Protein AF-A0A662JE73-F1 (afdb_monomer)

Mean predicted aligned error: 3.86 Å

pLDDT: mean 94.1, std 6.45, range [52.09, 98.75]

Foldseek 3Di:
DQAAEEEEQDDDPLNVLLVVLCVVVVHHYHYDNLVPDDDDQEQVLCVVGPQHYEYQYPDLVSSLVVLVRCVSNNHHYAVHNLLSVQQQFQVSLVVLCVVLVQFAFDKDKDQALVVLLVRDVVQDPQKWKDQRGDDQCPLIDTRRDSVVSSVSLVVLVVVPDSSSSITMMGHDFPFPQWKKKFWAAAQFRQFMWIQHDDPPDSDRGVSNVTATAGDDDDDPRRVSQSSSCVSSSHRTWIWIWGQGPVGIHTRGIGSNDDCPRRCVRPVGSVSNSNSVSSVVVSVD

Radius of gyration: 19.43 Å; Cα contacts (8 Å, |Δi|>4): 581; chains: 1; bounding box: 46×40×50 Å

Solvent-accessible surface area (backbone atoms only — not comparable to full-atom values): 15098 Å² total; per-residue (Å²): 133,71,49,36,24,38,36,26,71,60,88,50,70,60,58,52,42,35,51,51,30,18,61,78,68,72,44,52,65,48,76,44,58,57,84,78,62,86,84,70,92,44,67,66,51,31,74,76,52,40,61,32,32,39,55,49,33,77,49,63,68,62,40,32,53,52,30,46,53,39,45,77,30,69,20,46,44,42,42,32,35,68,20,34,54,31,36,50,22,54,58,56,36,49,52,55,36,52,77,68,73,42,55,47,69,60,69,47,78,22,73,44,58,71,53,33,51,55,44,46,66,72,66,34,76,47,26,29,42,36,50,33,63,72,65,79,69,57,76,54,41,81,30,76,48,71,67,61,43,49,55,50,39,55,50,36,57,67,67,73,48,77,64,44,42,41,42,36,35,30,46,59,69,84,37,90,56,38,34,35,43,36,36,35,46,64,93,40,76,74,41,33,21,31,21,30,28,37,93,98,47,87,62,29,45,58,82,76,61,19,49,61,38,65,34,87,71,59,66,71,61,38,53,50,46,52,50,53,34,54,75,51,56,38,41,48,24,27,35,32,34,34,54,42,95,94,43,71,21,51,74,50,48,33,43,66,53,84,48,63,62,42,27,70,48,58,68,45,64,57,40,44,52,49,43,53,51,49,56,58,59,52,73,108

Nearest PDB structures (foldseek):
  3vpc-assembly1_D  TM=9.671E-01  e=7.935E-33  Sulfurisphaera tokodaii
  3vpc-assembly1_C  TM=9.619E-01  e=3.173E-31  Sulfurisphaera tokodaii
  7qyr-assembly2_G  TM=8.376E-01  e=4.100E-23  Pseudomonas aeruginosa PAO1
  7qyr-assembly2_E  TM=8.465E-01  e=1.576E-22  Pseudomonas aeruginosa PAO1
  4iwx-assembly1_A  TM=8.465E-01  e=2.831E-22  Escherichia coli K-12

Secondary structure (DSSP, 8-state):
--EEEEEESS--HHHHHHHHHHHHHT-EEEEEEGGG----SSTHHHHHH-SEEEE--SSHHHHHHHHHHHHHTT-EEES-HHHHHHHT-HHHHHHHHHHTT-----EEEESSHHHHHHHHHHH-SSEEEEESS--TTTT-EEESSHHHHHHHHHHHHHT--GGGGSEEEEE----SSEEEEEEEETTEEEEEEEEEPPTT-----GGGTPEEEE----THHHHHHHHHHHHTT-SEEEEEEEEETTEEEEEEEETT---HHHHHHH---HHHHHHHHHHHHHT-

Sequence (284 aa):
MAGAVMLYDRLRWEEKELMKAAERRGFELRTVDVKSLVLAPGRSIAMELGPLVLQRCMSHYRGLYISALLEASGVRVINSFKTTRLCGDKLLTSIELYKAGIPTPRFAVAFTAESALKAIESLGLPAVLKPIVGSHGRLVSLVDDLSLAKALLEHEEAMGNGLHRVHYIQEYVPKPSRDIRAVVVGEEVVASIYRYAPEGEWRTNVAVGGRAEPCKLTGEAEELALKAAKVVGGEVVGVDLMEGRDGLLVNEVNPTVEFKGASQATGVDVAGKVIEYLEEVAKR

Structure (mmCIF, N/CA/C/O backbone):
data_AF-A0A662JE73-F1
#
_entry.id   AF-A0A662JE73-F1
#
loop_
_atom_site.group_PDB
_atom_site.id
_atom_site.type_symbol
_atom_site.label_atom_id
_atom_site.label_alt_id
_atom_site.label_comp_id
_atom_site.label_asym_id
_atom_site.label_entity_id
_atom_site.label_seq_id
_atom_site.pdbx_PDB_ins_code
_atom_site.Cartn_x
_atom_site.Cartn_y
_atom_site.Cartn_z
_atom_site.occupancy
_atom_site.B_iso_or_equiv
_atom_site.auth_seq_id
_atom_site.auth_comp_id
_atom_site.auth_asym_id
_atom_site.auth_atom_id
_atom_site.pdbx_PDB_model_num
ATOM 1 N N . MET A 1 1 ? -17.740 -2.115 25.917 1.00 52.09 1 MET A N 1
ATOM 2 C CA . MET A 1 1 ? -17.572 -1.074 24.884 1.00 52.09 1 MET A CA 1
ATOM 3 C C . MET A 1 1 ? -16.891 -1.730 23.700 1.00 52.09 1 MET A C 1
ATOM 5 O O . MET A 1 1 ? -16.066 -2.607 23.921 1.00 52.09 1 MET A O 1
ATOM 9 N N . ALA A 1 2 ? -17.315 -1.423 22.476 1.00 71.44 2 ALA A N 1
ATOM 10 C CA . ALA A 1 2 ? -16.651 -1.942 21.286 1.00 71.44 2 ALA A CA 1
ATOM 11 C C . ALA A 1 2 ? -15.368 -1.125 21.075 1.00 71.44 2 ALA A C 1
ATOM 13 O O . ALA A 1 2 ? -15.439 0.099 20.991 1.00 71.44 2 ALA A O 1
ATOM 14 N N . GLY A 1 3 ? -14.215 -1.789 21.069 1.00 91.69 3 GLY A N 1
ATOM 15 C CA . GLY A 1 3 ? -12.898 -1.166 20.943 1.00 91.69 3 GLY A CA 1
ATOM 16 C C . GLY A 1 3 ? -12.003 -1.970 20.007 1.00 91.69 3 GLY A C 1
ATOM 17 O O . GLY A 1 3 ? -12.384 -3.047 19.542 1.00 91.69 3 GLY A O 1
ATOM 18 N N . ALA A 1 4 ? -10.809 -1.457 19.737 1.00 97.19 4 ALA A N 1
ATOM 19 C CA . ALA A 1 4 ? -9.818 -2.127 18.903 1.00 97.19 4 ALA A CA 1
ATOM 20 C C . ALA A 1 4 ? -8.433 -2.098 19.552 1.00 97.19 4 ALA A C 1
ATOM 22 O O . ALA A 1 4 ? -8.135 -1.269 20.416 1.00 97.19 4 ALA A O 1
ATOM 23 N N . VAL A 1 5 ? -7.555 -2.988 19.095 1.00 97.88 5 VAL A N 1
ATOM 24 C CA . VAL A 1 5 ? -6.130 -2.940 19.426 1.00 97.88 5 VAL A CA 1
ATOM 25 C C . VAL A 1 5 ? -5.317 -2.488 18.223 1.00 97.88 5 VAL A C 1
ATOM 27 O O . VAL A 1 5 ? -5.376 -3.105 17.169 1.00 97.88 5 VAL A O 1
ATOM 30 N N . MET A 1 6 ? -4.497 -1.452 18.373 1.00 98.38 6 MET A N 1
ATOM 31 C CA . MET A 1 6 ? -3.498 -1.078 17.376 1.00 98.38 6 MET A CA 1
ATOM 32 C C . MET A 1 6 ? -2.155 -1.749 17.677 1.00 98.38 6 MET A C 1
ATOM 34 O O . MET A 1 6 ? -1.529 -1.480 18.706 1.00 98.38 6 MET A O 1
ATOM 38 N N . LEU A 1 7 ? -1.679 -2.578 16.749 1.00 97.94 7 LEU A N 1
ATOM 39 C CA . LEU A 1 7 ? -0.365 -3.216 16.822 1.00 97.94 7 LEU A CA 1
ATOM 40 C C . LEU A 1 7 ? 0.698 -2.395 16.104 1.00 97.94 7 LEU A C 1
ATOM 42 O O . LEU A 1 7 ? 0.537 -2.058 14.934 1.00 97.94 7 LEU A O 1
ATOM 46 N N . TYR A 1 8 ? 1.830 -2.151 16.755 1.00 98.25 8 TYR A N 1
ATOM 47 C CA . TYR A 1 8 ? 2.955 -1.415 16.174 1.00 98.25 8 TYR A CA 1
ATOM 48 C C . TYR A 1 8 ? 4.292 -2.047 16.574 1.00 98.25 8 TYR A C 1
ATOM 50 O O . TYR A 1 8 ? 4.368 -2.780 17.546 1.00 98.25 8 TYR A O 1
ATOM 58 N N . ASP A 1 9 ? 5.367 -1.762 15.842 1.00 97.12 9 ASP A N 1
ATOM 59 C CA . ASP A 1 9 ? 6.756 -2.072 16.246 1.00 97.12 9 ASP A CA 1
ATOM 60 C C . ASP A 1 9 ? 7.619 -0.803 16.404 1.00 97.12 9 ASP A C 1
ATOM 62 O O . ASP A 1 9 ? 8.723 -0.831 16.968 1.00 97.12 9 ASP A O 1
ATOM 66 N N . ARG A 1 10 ? 7.103 0.329 15.911 1.00 96.50 10 ARG A N 1
ATOM 67 C CA . ARG A 1 10 ? 7.638 1.678 16.065 1.00 96.50 10 ARG A CA 1
ATOM 68 C C . ARG A 1 10 ? 6.493 2.687 16.013 1.00 96.50 10 ARG A C 1
ATOM 70 O O . ARG A 1 10 ? 5.729 2.689 15.058 1.00 96.50 10 ARG A O 1
ATOM 77 N N . LEU A 1 11 ? 6.418 3.582 16.997 1.00 96.69 11 LEU A N 1
ATOM 78 C CA . LEU A 1 11 ? 5.452 4.684 16.991 1.00 96.69 11 LEU A CA 1
ATOM 79 C C . LEU A 1 11 ? 5.933 5.813 16.074 1.00 96.69 11 LEU A C 1
ATOM 81 O O . LEU A 1 11 ? 6.845 6.567 16.437 1.00 96.69 11 LEU A O 1
ATOM 85 N N . ARG A 1 12 ? 5.324 5.942 14.892 1.00 97.06 12 ARG A N 1
ATOM 86 C CA . ARG A 1 12 ? 5.534 7.093 14.004 1.00 97.06 12 ARG A CA 1
ATOM 87 C C . ARG A 1 12 ? 4.533 8.206 14.308 1.00 97.06 12 ARG A C 1
ATOM 89 O O . ARG A 1 12 ? 3.839 8.190 15.322 1.00 97.06 12 ARG A O 1
ATOM 96 N N . TRP A 1 13 ? 4.494 9.203 13.431 1.00 97.81 13 TRP A N 1
ATOM 97 C CA . TRP A 1 13 ? 3.485 10.252 13.477 1.00 97.81 13 TRP A CA 1
ATOM 98 C C . TRP A 1 13 ? 2.079 9.670 13.274 1.00 97.81 13 TRP A C 1
ATOM 100 O O . TRP A 1 13 ? 1.181 10.002 14.032 1.00 97.81 13 TRP A O 1
ATOM 110 N N . GLU A 1 14 ? 1.920 8.736 12.335 1.00 98.19 14 GLU A N 1
ATOM 111 C CA . GLU A 1 14 ? 0.649 8.096 11.983 1.00 98.19 14 GLU A CA 1
ATOM 112 C C . GLU A 1 14 ? 0.003 7.413 13.188 1.00 98.19 14 GLU A C 1
ATOM 114 O O . GLU A 1 14 ? -1.145 7.694 13.520 1.00 98.19 14 GLU A O 1
ATOM 119 N N . GLU A 1 15 ? 0.752 6.549 13.879 1.00 98.62 15 GLU A N 1
ATOM 120 C CA . GLU A 1 15 ? 0.243 5.825 15.047 1.00 98.62 15 GLU A CA 1
ATOM 121 C C . GLU A 1 15 ? -0.128 6.787 16.187 1.00 98.62 15 GLU A C 1
ATOM 123 O O . GLU A 1 15 ? -1.151 6.602 16.839 1.00 98.62 15 GLU A O 1
ATOM 128 N N . LYS A 1 16 ? 0.645 7.862 16.389 1.00 98.56 16 LYS A N 1
ATOM 129 C CA . LYS A 1 16 ? 0.328 8.889 17.394 1.00 98.56 16 LYS A CA 1
ATOM 130 C C . LYS A 1 16 ? -0.936 9.673 17.044 1.00 98.56 16 LYS A C 1
ATOM 132 O O . LYS A 1 16 ? -1.712 9.989 17.940 1.00 98.56 16 LYS A O 1
ATOM 137 N N . GLU A 1 17 ? -1.153 9.997 15.772 1.00 98.62 17 GLU A N 1
ATOM 138 C CA . GLU A 1 17 ? -2.377 10.684 15.350 1.00 98.62 17 GLU A CA 1
ATOM 139 C C . GLU A 1 17 ? -3.608 9.779 15.435 1.00 98.62 17 GLU A C 1
ATOM 141 O O . GLU A 1 17 ? -4.668 10.262 15.821 1.00 98.62 17 GLU A O 1
ATOM 146 N N . LEU A 1 18 ? -3.472 8.471 15.184 1.00 98.75 18 LEU A N 1
ATOM 147 C CA . LEU A 1 18 ? -4.545 7.497 15.425 1.00 98.75 18 LEU A CA 1
ATOM 148 C C . LEU A 1 18 ? -4.938 7.439 16.906 1.00 98.75 18 LEU A C 1
ATOM 150 O O . LEU A 1 18 ? -6.125 7.460 17.217 1.00 98.75 18 LEU A O 1
ATOM 154 N N . MET A 1 19 ? -3.961 7.438 17.821 1.00 98.69 19 MET A N 1
ATOM 155 C CA . MET A 1 19 ? -4.224 7.486 19.268 1.00 98.69 19 MET A CA 1
ATOM 156 C C . MET A 1 19 ? -4.988 8.755 19.662 1.00 98.69 19 MET A C 1
ATOM 158 O O . MET A 1 19 ? -6.030 8.676 20.306 1.00 98.69 19 MET A O 1
ATOM 162 N N . LYS A 1 20 ? -4.526 9.927 19.208 1.00 98.62 20 LYS A N 1
ATOM 163 C CA . LYS A 1 20 ? -5.209 11.202 19.480 1.00 98.62 20 LYS A CA 1
ATOM 164 C C . LYS A 1 20 ? -6.611 11.249 18.877 1.00 98.62 20 LYS A C 1
ATOM 166 O O . LYS A 1 20 ? -7.519 11.801 19.488 1.00 98.62 20 LYS A O 1
ATOM 171 N N . ALA A 1 21 ? -6.793 10.724 17.667 1.00 98.50 21 ALA A N 1
ATOM 172 C CA . ALA A 1 21 ? -8.100 10.660 17.024 1.00 98.50 21 ALA A CA 1
ATOM 173 C C . ALA A 1 21 ? -9.065 9.757 17.806 1.00 98.50 21 ALA A C 1
ATOM 175 O O . ALA A 1 21 ? -10.219 10.137 17.996 1.00 98.50 21 ALA A O 1
ATOM 176 N N . ALA A 1 22 ? -8.585 8.621 18.322 1.00 98.31 22 ALA A N 1
ATOM 177 C CA . ALA A 1 22 ? -9.366 7.733 19.178 1.00 98.31 22 ALA A CA 1
ATOM 178 C C . ALA A 1 22 ? -9.795 8.427 20.477 1.00 98.31 22 ALA A C 1
ATOM 180 O O . ALA A 1 22 ? -10.979 8.415 20.807 1.00 98.31 22 ALA A O 1
ATOM 181 N N . GLU A 1 23 ? -8.874 9.127 21.150 1.00 97.81 23 GLU A N 1
ATOM 182 C CA . GLU A 1 23 ? -9.178 9.930 22.342 1.00 97.81 23 GLU A CA 1
ATOM 183 C C . GLU A 1 23 ? -10.235 11.008 22.059 1.00 97.81 23 GLU A C 1
ATOM 185 O O . GLU A 1 23 ? -11.227 11.099 22.781 1.00 97.81 23 GLU A O 1
ATOM 190 N N . ARG A 1 24 ? -10.073 11.790 20.979 1.00 97.69 24 ARG A N 1
ATOM 191 C CA . ARG A 1 24 ? -11.036 12.841 20.588 1.00 97.69 24 ARG A CA 1
ATOM 192 C C . ARG A 1 24 ? -12.438 12.293 20.324 1.00 97.69 24 ARG A C 1
ATOM 194 O O . ARG A 1 24 ? -13.413 13.003 20.554 1.00 97.69 24 ARG A O 1
ATOM 201 N N . ARG A 1 25 ? -12.536 11.063 19.816 1.00 96.00 25 ARG A N 1
ATOM 202 C CA . ARG A 1 25 ? -13.807 10.405 19.483 1.00 96.00 25 ARG A CA 1
ATOM 203 C C . ARG A 1 25 ? -14.369 9.546 20.619 1.00 96.00 25 ARG A C 1
ATOM 205 O O . ARG A 1 25 ? -15.481 9.044 20.501 1.00 96.00 25 ARG A O 1
ATOM 212 N N . GLY A 1 26 ? -13.632 9.382 21.720 1.00 96.12 26 GLY A N 1
ATOM 213 C CA . GLY A 1 26 ? -14.016 8.482 22.810 1.00 96.12 26 GLY A CA 1
ATOM 214 C C . GLY A 1 26 ? -14.002 7.001 22.412 1.00 96.12 26 GLY A C 1
ATOM 215 O O . GLY A 1 26 ? -14.709 6.201 23.022 1.00 96.12 26 GLY A O 1
ATOM 216 N N . PHE A 1 27 ? -13.226 6.631 21.389 1.00 96.56 27 PHE A N 1
ATOM 217 C CA . PHE A 1 27 ? -13.072 5.248 20.944 1.00 96.56 27 PHE A CA 1
ATOM 218 C C . PHE A 1 27 ? -11.972 4.542 21.744 1.00 96.56 27 PHE A C 1
ATOM 220 O O . PHE A 1 27 ? -10.856 5.048 21.874 1.00 96.56 27 PHE A O 1
ATOM 227 N N . GLU A 1 28 ? -12.266 3.350 22.267 1.00 96.31 28 GLU A N 1
ATOM 228 C CA . GLU A 1 28 ? -11.299 2.561 23.033 1.00 96.31 28 GLU A CA 1
ATOM 229 C C . GLU A 1 28 ? -10.279 1.902 22.090 1.00 96.31 28 GLU A C 1
ATOM 231 O O . GLU A 1 28 ? -10.490 0.800 21.580 1.00 96.31 28 GLU A O 1
ATOM 236 N N . LEU A 1 29 ? -9.160 2.595 21.851 1.00 97.62 29 LEU A N 1
ATOM 237 C CA . LEU A 1 29 ? -8.027 2.087 21.077 1.00 97.62 29 LEU A CA 1
ATOM 238 C C . LEU A 1 29 ? -6.844 1.766 21.995 1.00 97.62 29 LEU A C 1
ATOM 240 O O . LEU A 1 29 ? -6.058 2.642 22.357 1.00 97.62 29 LEU A O 1
ATOM 244 N N . ARG A 1 30 ? -6.669 0.490 22.340 1.00 97.00 30 ARG A N 1
ATOM 245 C CA . ARG A 1 30 ? -5.488 0.043 23.090 1.00 97.00 30 ARG A CA 1
ATOM 246 C C . ARG A 1 30 ? -4.315 -0.171 22.138 1.00 97.00 30 ARG A C 1
ATOM 248 O O . ARG A 1 30 ? -4.482 -0.705 21.051 1.00 97.00 30 ARG A O 1
ATOM 255 N N . THR A 1 31 ? -3.106 0.197 22.543 1.00 97.38 31 THR A N 1
ATOM 256 C CA . THR A 1 31 ? -1.909 0.035 21.702 1.00 97.38 31 THR A CA 1
ATOM 257 C C . THR A 1 31 ? -0.972 -1.021 22.263 1.00 97.38 31 THR A C 1
ATOM 259 O O . THR A 1 31 ? -0.733 -1.031 23.470 1.00 97.38 31 THR A O 1
ATOM 262 N N . VAL A 1 32 ? -0.395 -1.861 21.406 1.00 97.06 32 VAL A N 1
ATOM 263 C CA . VAL A 1 32 ? 0.528 -2.928 21.818 1.00 97.06 32 VAL A CA 1
ATOM 264 C C . VAL A 1 32 ? 1.761 -2.942 20.912 1.00 97.06 32 VAL A C 1
ATOM 266 O O . VAL A 1 32 ? 1.636 -2.978 19.685 1.00 97.06 32 VAL A O 1
ATOM 269 N N . ASP A 1 33 ? 2.952 -2.925 21.523 1.00 97.31 33 ASP A N 1
ATOM 270 C CA . ASP A 1 33 ? 4.213 -3.140 20.808 1.00 97.31 33 ASP A CA 1
ATOM 271 C C . ASP A 1 33 ? 4.375 -4.640 20.518 1.00 97.31 33 ASP A C 1
ATOM 273 O O . ASP A 1 33 ? 4.488 -5.458 21.429 1.00 97.31 33 ASP A O 1
ATOM 277 N N . VAL A 1 34 ? 4.416 -5.027 19.245 1.00 95.69 34 VAL A N 1
ATOM 278 C CA . VAL A 1 34 ? 4.535 -6.440 18.856 1.00 95.69 34 VAL A CA 1
ATOM 279 C C . VAL A 1 34 ? 5.863 -7.066 19.276 1.00 95.69 34 VAL A C 1
ATOM 281 O O . VAL A 1 34 ? 5.953 -8.287 19.347 1.00 95.69 34 VAL A O 1
ATOM 284 N N . LYS A 1 35 ? 6.900 -6.272 19.573 1.00 94.56 35 LYS A N 1
ATOM 285 C CA . LYS A 1 35 ? 8.191 -6.799 20.049 1.00 94.56 35 LYS A CA 1
ATOM 286 C C . LYS A 1 35 ? 8.117 -7.342 21.476 1.00 94.56 35 LYS A C 1
ATOM 288 O O . LYS A 1 35 ? 9.007 -8.094 21.856 1.00 94.56 35 LYS A O 1
ATOM 293 N N . SER A 1 36 ? 7.108 -6.960 22.264 1.00 92.19 36 SER A N 1
ATOM 294 C CA . SER A 1 36 ? 6.901 -7.516 23.607 1.00 92.19 36 SER A CA 1
ATOM 295 C C . SER A 1 36 ? 5.988 -8.740 23.617 1.00 92.19 36 SER A C 1
ATOM 297 O O . SER A 1 36 ? 5.788 -9.331 24.674 1.00 92.19 36 SER A O 1
ATOM 299 N N . LEU A 1 37 ? 5.408 -9.111 22.473 1.00 90.12 37 LEU A N 1
ATOM 300 C CA . LEU A 1 37 ? 4.480 -10.229 22.385 1.00 90.12 37 LEU A CA 1
ATOM 301 C C . LEU A 1 37 ? 5.217 -11.555 22.197 1.00 90.12 37 LEU A C 1
ATOM 303 O O . LEU A 1 37 ? 6.097 -11.688 21.348 1.00 90.12 37 LEU A O 1
ATOM 307 N N . VAL A 1 38 ? 4.777 -12.563 22.946 1.00 88.06 38 VAL A N 1
ATOM 308 C CA . VAL A 1 38 ? 5.114 -13.970 22.724 1.00 88.06 38 VAL A CA 1
ATOM 309 C C . VAL A 1 38 ? 3.796 -14.709 22.573 1.00 88.06 38 VAL A C 1
ATOM 311 O O . VAL A 1 38 ? 3.080 -14.921 23.546 1.00 88.06 38 VAL A O 1
ATOM 314 N N . LEU A 1 39 ? 3.450 -15.054 21.336 1.00 84.06 39 LEU A N 1
ATOM 315 C CA . LEU A 1 39 ? 2.157 -15.642 21.013 1.00 84.06 39 LEU A CA 1
ATOM 316 C C . LEU A 1 39 ? 2.335 -17.092 20.565 1.00 84.06 39 LEU A C 1
ATOM 318 O O . LEU A 1 39 ? 3.189 -17.395 19.732 1.00 84.06 39 LEU A O 1
ATOM 322 N N . ALA A 1 40 ? 1.491 -17.974 21.091 1.00 81.44 40 ALA A N 1
ATOM 323 C CA . ALA A 1 40 ? 1.330 -19.339 20.608 1.00 81.44 40 ALA A CA 1
ATOM 324 C C . ALA A 1 40 ? -0.041 -19.472 19.927 1.00 81.44 40 ALA A C 1
ATOM 326 O O . ALA A 1 40 ? -0.997 -18.844 20.390 1.00 81.44 40 ALA A O 1
ATOM 327 N N . PRO A 1 41 ? -0.175 -20.280 18.860 1.00 74.19 41 PRO A N 1
ATOM 328 C CA . PRO A 1 41 ? -1.473 -20.539 18.243 1.00 74.19 41 PRO A CA 1
ATOM 329 C C . PRO A 1 41 ? -2.499 -21.027 19.278 1.00 74.19 41 PRO A C 1
ATOM 331 O O . PRO A 1 41 ? -2.202 -21.923 20.068 1.00 74.19 41 PRO A O 1
ATOM 334 N N . GLY A 1 42 ? -3.707 -20.457 19.276 1.00 71.44 42 GLY A N 1
ATOM 335 C CA . GLY A 1 42 ? -4.766 -20.836 20.216 1.00 71.44 42 GLY A CA 1
ATOM 336 C C . GLY A 1 42 ? -5.663 -19.682 20.670 1.00 71.44 42 GLY A C 1
ATOM 337 O O . GLY A 1 42 ? -5.378 -18.503 20.457 1.00 71.44 42 GLY A O 1
ATOM 338 N N . ARG A 1 43 ? -6.775 -20.038 21.333 1.00 61.22 43 ARG A N 1
ATOM 339 C CA . ARG A 1 43 ? -7.862 -19.110 21.713 1.00 61.22 43 ARG A CA 1
ATOM 340 C C . ARG A 1 43 ? -7.471 -18.029 22.730 1.00 61.22 43 ARG A C 1
ATOM 342 O O . ARG A 1 43 ? -8.216 -17.063 22.872 1.00 61.22 43 ARG A O 1
ATOM 349 N N . SER A 1 44 ? -6.340 -18.160 23.424 1.00 71.88 44 SER A N 1
ATOM 350 C CA . SER A 1 44 ? -5.881 -17.157 24.397 1.00 71.88 44 SER A CA 1
ATOM 351 C C . SER A 1 44 ? -5.591 -15.801 23.750 1.00 71.88 44 SER A C 1
ATOM 353 O O . SER A 1 44 ? -5.783 -14.771 24.388 1.00 71.88 44 SER A O 1
ATOM 355 N N . ILE A 1 45 ? -5.214 -15.779 22.467 1.00 78.00 45 ILE A N 1
ATOM 356 C CA . ILE A 1 45 ? -4.843 -14.541 21.775 1.00 78.00 45 ILE A CA 1
ATOM 357 C C . ILE A 1 45 ? -6.038 -13.586 21.624 1.00 78.00 45 ILE A C 1
ATOM 359 O O . ILE A 1 45 ? -5.905 -12.391 21.880 1.00 78.00 45 ILE A O 1
ATOM 363 N N . ALA A 1 46 ? -7.219 -14.100 21.264 1.00 72.06 46 ALA A N 1
ATOM 364 C CA . ALA A 1 46 ? -8.425 -13.278 21.141 1.00 72.06 46 ALA A CA 1
ATOM 365 C C . ALA A 1 46 ? -8.901 -12.733 22.499 1.00 72.06 46 ALA A C 1
ATOM 367 O O . ALA A 1 46 ? -9.469 -11.646 22.562 1.00 72.06 46 ALA A O 1
ATOM 368 N N . MET A 1 47 ? -8.635 -13.456 23.595 1.00 73.81 47 MET A N 1
ATOM 369 C CA . MET A 1 47 ? -8.906 -12.961 24.949 1.00 73.81 47 MET A CA 1
ATOM 370 C C . MET A 1 47 ? -7.961 -11.814 25.332 1.00 73.81 47 MET A C 1
ATOM 372 O O . MET A 1 47 ? -8.386 -10.867 25.986 1.00 73.81 47 MET A O 1
ATOM 376 N N . GLU A 1 48 ? -6.695 -11.877 24.913 1.00 82.25 48 GLU A N 1
ATOM 377 C CA . GLU A 1 48 ? -5.680 -10.880 25.265 1.00 82.25 48 GLU A CA 1
ATOM 378 C C . GLU A 1 48 ? -5.730 -9.623 24.387 1.00 82.25 48 GLU A C 1
ATOM 380 O O . GLU A 1 48 ? -5.542 -8.510 24.883 1.00 82.25 48 GLU A O 1
ATOM 385 N N . LEU A 1 49 ? -5.974 -9.768 23.083 1.00 88.81 49 LEU A N 1
ATOM 386 C CA . LEU A 1 49 ? -5.938 -8.671 22.106 1.00 88.81 49 LEU A CA 1
ATOM 387 C C . LEU A 1 49 ? -7.329 -8.209 21.657 1.00 88.81 49 LEU A C 1
ATOM 389 O O . LEU A 1 49 ? -7.448 -7.190 20.986 1.00 88.81 49 LEU A O 1
ATOM 393 N N . GLY A 1 50 ? -8.386 -8.892 22.090 1.00 88.69 50 GLY A N 1
ATOM 394 C CA . GLY A 1 50 ? -9.748 -8.593 21.669 1.00 88.69 50 GLY A CA 1
ATOM 395 C C . GLY A 1 50 ? -10.047 -9.055 20.235 1.00 88.69 50 GLY A C 1
ATOM 396 O O . GLY A 1 50 ? -9.192 -9.631 19.558 1.00 88.69 50 GLY A O 1
ATOM 397 N N . PRO A 1 51 ? -11.285 -8.830 19.764 1.00 91.38 51 PRO A N 1
ATOM 398 C CA . PRO A 1 51 ? -11.761 -9.368 18.491 1.00 91.38 51 PRO A CA 1
ATOM 399 C C . PRO A 1 51 ? -11.324 -8.557 17.261 1.00 91.38 51 PRO A C 1
ATOM 401 O O . PRO A 1 51 ? -11.414 -9.077 16.150 1.00 91.38 51 PRO A O 1
ATOM 404 N N . LEU A 1 52 ? -10.868 -7.309 17.436 1.00 96.38 52 LEU A N 1
ATOM 405 C CA . LEU A 1 52 ? -10.533 -6.384 16.349 1.00 96.38 52 LEU A CA 1
ATOM 406 C C . LEU A 1 52 ? -9.150 -5.758 16.550 1.00 96.38 52 LEU A C 1
ATOM 408 O O . LEU A 1 52 ? -8.882 -5.115 17.567 1.00 96.38 52 LEU A O 1
ATOM 412 N N . VAL A 1 53 ? -8.296 -5.897 15.539 1.00 97.69 53 VAL A N 1
ATOM 413 C CA . VAL A 1 53 ? -6.927 -5.385 15.531 1.00 97.69 53 VAL A CA 1
ATOM 414 C C . VAL A 1 53 ? -6.677 -4.504 14.308 1.00 97.69 53 VAL A C 1
ATOM 416 O O . VAL A 1 53 ? -6.912 -4.928 13.184 1.00 97.69 53 VAL A O 1
ATOM 419 N N . LEU A 1 54 ? -6.114 -3.312 14.511 1.00 98.56 54 LEU A N 1
ATOM 420 C CA . LEU A 1 54 ? -5.492 -2.497 13.468 1.00 98.56 54 LEU A CA 1
ATOM 421 C C . LEU A 1 54 ? -3.980 -2.786 13.423 1.00 98.56 54 LEU A C 1
ATOM 423 O O . LEU A 1 54 ? -3.234 -2.454 14.345 1.00 98.56 54 LEU A O 1
ATOM 427 N N . GLN A 1 55 ? -3.503 -3.377 12.335 1.00 98.12 55 GLN A N 1
ATOM 428 C CA . GLN A 1 55 ? -2.095 -3.669 12.093 1.00 98.12 55 GLN A CA 1
ATOM 429 C C . GLN A 1 55 ? -1.372 -2.419 11.562 1.00 98.12 55 GLN A C 1
ATOM 431 O O . GLN A 1 55 ? -1.708 -1.885 10.508 1.00 98.12 55 GLN A O 1
ATOM 436 N N . ARG A 1 56 ? -0.352 -1.944 12.290 1.00 98.31 56 ARG A N 1
ATOM 437 C CA . ARG A 1 56 ? 0.442 -0.743 11.960 1.00 98.31 56 ARG A CA 1
ATOM 438 C C . ARG A 1 56 ? 1.958 -0.936 12.090 1.00 98.31 56 ARG A C 1
ATOM 440 O O . ARG A 1 56 ? 2.704 0.039 12.161 1.00 98.31 56 ARG A O 1
ATOM 447 N N . CYS A 1 57 ? 2.450 -2.176 12.114 1.00 97.88 57 CYS A N 1
ATOM 448 C CA . CYS A 1 57 ? 3.894 -2.437 12.138 1.00 97.88 57 CYS A CA 1
ATOM 449 C C . CYS A 1 57 ? 4.571 -1.886 10.877 1.00 97.88 57 CYS A C 1
ATOM 451 O O . CYS A 1 57 ? 4.106 -2.114 9.763 1.00 97.88 57 CYS A O 1
ATOM 453 N N . MET A 1 58 ? 5.706 -1.216 11.059 1.00 95.44 58 MET A N 1
ATOM 454 C CA . MET A 1 58 ? 6.567 -0.729 9.986 1.00 95.44 58 MET A CA 1
ATOM 455 C C . MET A 1 58 ? 7.273 -1.884 9.266 1.00 95.44 58 MET A C 1
ATOM 457 O O . MET A 1 58 ? 7.476 -1.827 8.054 1.00 95.44 58 MET A O 1
ATOM 461 N N . SER A 1 59 ? 7.670 -2.936 9.990 1.00 96.12 59 SER A N 1
ATOM 462 C CA . SER A 1 59 ? 8.226 -4.137 9.366 1.00 96.12 59 SER A CA 1
ATOM 463 C C . SER A 1 59 ? 7.132 -4.946 8.674 1.00 96.12 59 SER A C 1
ATOM 465 O O . SE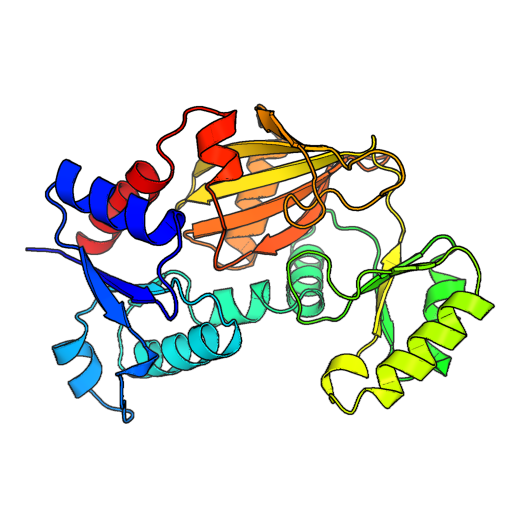R A 1 59 ? 6.237 -5.472 9.340 1.00 96.12 59 SER A O 1
ATOM 467 N N . HIS A 1 60 ? 7.269 -5.115 7.353 1.00 95.00 60 HIS A N 1
ATOM 468 C CA . HIS A 1 60 ? 6.355 -5.929 6.551 1.00 95.00 60 HIS A CA 1
ATOM 469 C C . HIS A 1 60 ? 6.198 -7.344 7.124 1.00 95.00 60 HIS A C 1
ATOM 471 O O . HIS A 1 60 ? 5.082 -7.756 7.410 1.00 95.00 60 HIS A O 1
ATOM 477 N N . TYR A 1 61 ? 7.296 -8.065 7.381 1.00 95.56 61 TYR A N 1
ATOM 478 C CA . TYR A 1 61 ? 7.218 -9.448 7.867 1.00 95.56 61 TYR A CA 1
ATOM 479 C C . TYR A 1 61 ? 6.636 -9.576 9.275 1.00 95.56 61 TYR A C 1
ATOM 481 O O . TYR A 1 61 ? 5.877 -10.509 9.520 1.00 95.56 61 TYR A O 1
ATOM 489 N N . ARG A 1 62 ? 6.926 -8.642 10.196 1.00 96.12 62 ARG A N 1
ATOM 490 C CA . ARG A 1 62 ? 6.266 -8.658 11.515 1.00 96.12 62 ARG A CA 1
ATOM 491 C C . ARG A 1 62 ? 4.764 -8.478 11.357 1.00 96.12 62 ARG A C 1
ATOM 493 O O . ARG A 1 62 ? 4.005 -9.250 11.926 1.00 96.12 62 ARG A O 1
ATOM 500 N N . GLY A 1 63 ? 4.356 -7.500 10.549 1.00 96.94 63 GLY A N 1
ATOM 501 C CA . GLY A 1 63 ? 2.952 -7.251 10.246 1.00 96.94 63 GLY A CA 1
ATOM 502 C C . GLY A 1 63 ? 2.255 -8.424 9.570 1.00 96.94 63 GLY A C 1
ATOM 503 O O . GLY A 1 63 ? 1.154 -8.798 9.961 1.00 96.94 63 GLY A O 1
ATOM 504 N N . LEU A 1 64 ? 2.918 -9.044 8.601 1.00 97.69 64 LEU A N 1
ATOM 505 C CA . LEU A 1 64 ? 2.415 -10.193 7.866 1.00 97.69 64 LEU A CA 1
ATOM 506 C C . LEU A 1 64 ? 2.169 -11.384 8.801 1.00 97.69 64 LEU A C 1
ATOM 508 O O . LEU A 1 64 ? 1.056 -11.903 8.862 1.00 97.69 64 LEU A O 1
ATOM 512 N N . TYR A 1 65 ? 3.191 -11.801 9.551 1.00 96.44 65 TYR A N 1
ATOM 513 C CA . TYR A 1 65 ? 3.101 -13.008 10.370 1.00 96.44 65 TYR A CA 1
ATOM 514 C C . TYR A 1 65 ? 2.261 -12.818 11.631 1.00 96.44 65 TYR A C 1
ATOM 516 O O . TYR A 1 65 ? 1.560 -13.751 12.019 1.00 96.44 65 TYR A O 1
ATOM 524 N N . ILE A 1 66 ? 2.260 -11.623 12.238 1.00 95.25 66 ILE A N 1
ATOM 525 C CA . ILE A 1 66 ? 1.347 -11.355 13.355 1.00 95.25 66 ILE A CA 1
ATOM 526 C C . ILE A 1 66 ? -0.104 -11.423 12.872 1.00 95.25 66 ILE A C 1
ATOM 528 O O . ILE A 1 66 ? -0.912 -12.083 13.510 1.00 95.25 66 ILE A O 1
ATOM 532 N N . SER A 1 67 ? -0.423 -10.856 11.701 1.00 96.56 67 SER A N 1
ATOM 533 C CA . SER A 1 67 ? -1.780 -10.923 11.139 1.00 96.56 67 SER A CA 1
ATOM 534 C C . SER A 1 67 ? -2.212 -12.365 10.877 1.00 96.56 67 SER A C 1
ATOM 536 O O . SER A 1 67 ? -3.312 -12.747 11.258 1.00 96.56 67 SER A O 1
ATOM 538 N N . ALA A 1 68 ? -1.323 -13.189 10.308 1.00 95.62 68 ALA A N 1
ATOM 539 C CA . ALA A 1 68 ? -1.597 -14.607 10.069 1.00 95.62 68 ALA A CA 1
ATOM 540 C C . ALA A 1 68 ? -1.943 -15.358 11.365 1.00 95.62 68 ALA A C 1
ATOM 542 O O . ALA A 1 68 ? -2.902 -16.127 11.409 1.00 95.62 68 ALA A O 1
ATOM 543 N N . LEU A 1 69 ? -1.165 -15.125 12.426 1.00 93.81 69 LEU A N 1
ATOM 544 C CA . LEU A 1 69 ? -1.361 -15.782 13.714 1.00 93.81 69 LEU A CA 1
ATOM 545 C C . LEU A 1 69 ? -2.658 -15.335 14.402 1.00 93.81 69 LEU A C 1
ATOM 547 O O . LEU A 1 69 ? -3.374 -16.161 14.962 1.00 93.81 69 LEU A O 1
ATOM 551 N N . LEU A 1 70 ? -2.968 -14.040 14.344 1.00 93.94 70 LEU A N 1
ATOM 552 C CA . LEU A 1 70 ? -4.190 -13.468 14.908 1.00 93.94 70 LEU A CA 1
ATOM 553 C C . LEU A 1 70 ? -5.442 -14.012 14.216 1.00 93.94 70 LEU A C 1
ATOM 555 O O . LEU A 1 70 ? -6.370 -14.461 14.891 1.00 93.94 70 LEU A O 1
ATOM 559 N N . GLU A 1 71 ? -5.445 -14.036 12.884 1.00 94.75 71 GLU A N 1
ATOM 560 C CA . GLU A 1 71 ? -6.568 -14.560 12.102 1.00 94.75 71 GLU A CA 1
ATOM 561 C C . GLU A 1 71 ? -6.772 -16.059 12.323 1.00 94.75 71 GLU A C 1
ATOM 563 O O . GLU A 1 71 ? -7.910 -16.508 12.468 1.00 94.75 71 GLU A O 1
ATOM 568 N N . ALA A 1 72 ? -5.688 -16.835 12.446 1.00 92.25 72 ALA A N 1
ATOM 569 C CA . ALA A 1 72 ? -5.765 -18.250 12.813 1.00 92.25 72 ALA A CA 1
ATOM 570 C C . ALA A 1 72 ? -6.411 -18.474 14.196 1.00 92.25 72 ALA A C 1
ATOM 572 O O . ALA A 1 72 ? -6.973 -19.540 14.453 1.00 92.25 72 ALA A O 1
ATOM 573 N N . SER A 1 73 ? -6.372 -17.463 15.068 1.00 90.56 73 SER A N 1
ATOM 574 C CA . SER A 1 73 ? -7.027 -17.451 16.380 1.00 90.56 73 SER A CA 1
ATOM 575 C C . SER A 1 73 ? -8.402 -16.767 16.386 1.00 90.56 73 SER A C 1
ATOM 577 O O . SER A 1 73 ? -8.976 -16.572 17.458 1.00 90.56 73 SER A O 1
ATOM 579 N N . GLY A 1 74 ? -8.953 -16.427 15.216 1.00 90.88 74 GLY A N 1
ATOM 580 C CA . GLY A 1 74 ? -10.287 -15.837 15.071 1.00 90.88 74 GLY A CA 1
ATOM 581 C C . GLY A 1 74 ? -10.360 -14.329 15.329 1.00 90.88 74 GLY A C 1
ATOM 582 O O . GLY A 1 74 ? -11.458 -13.799 15.482 1.00 90.88 74 GLY A O 1
ATOM 583 N N . VAL A 1 75 ? -9.222 -13.634 15.389 1.00 93.25 75 VAL A N 1
ATOM 584 C CA . VAL A 1 75 ? -9.173 -12.170 15.510 1.00 93.25 75 VAL A CA 1
ATOM 585 C C . VAL A 1 75 ? -9.313 -11.542 14.125 1.00 93.25 75 VAL A C 1
ATOM 587 O O . VAL A 1 75 ? -8.626 -11.944 13.186 1.00 93.25 75 VAL A O 1
ATOM 590 N N . ARG A 1 76 ? -10.164 -10.521 13.989 1.00 95.75 76 ARG A N 1
ATOM 591 C CA . ARG A 1 76 ? -10.247 -9.713 12.769 1.00 95.75 76 ARG A CA 1
ATOM 592 C C . ARG A 1 76 ? -9.092 -8.718 12.736 1.00 95.75 76 ARG A C 1
ATOM 594 O O . ARG A 1 76 ? -8.958 -7.903 13.646 1.00 95.75 76 ARG A O 1
ATOM 601 N N . VAL A 1 77 ? -8.293 -8.750 11.672 1.00 98.06 77 VAL A N 1
ATOM 602 C CA . VAL A 1 77 ? -7.146 -7.852 11.493 1.00 98.06 77 VAL A CA 1
ATOM 603 C C . VAL A 1 77 ? -7.387 -6.919 10.311 1.00 98.06 77 VAL A C 1
ATOM 605 O O . VAL A 1 77 ? -7.768 -7.363 9.233 1.00 98.06 77 VAL A O 1
ATOM 608 N N . ILE A 1 78 ? -7.143 -5.626 10.517 1.00 98.50 78 ILE A N 1
ATOM 609 C CA . ILE A 1 78 ? -7.209 -4.576 9.501 1.00 98.50 78 ILE A CA 1
ATOM 610 C C . ILE A 1 78 ? -5.788 -4.051 9.261 1.00 98.50 78 ILE A C 1
ATOM 612 O O . ILE A 1 78 ? -5.190 -3.465 10.157 1.00 98.50 78 ILE A O 1
ATOM 616 N N . ASN A 1 79 ? -5.192 -4.198 8.083 1.00 98.44 79 ASN A N 1
ATOM 617 C CA . ASN A 1 79 ? -5.660 -5.029 6.973 1.00 98.44 79 ASN A CA 1
ATOM 618 C C . ASN A 1 79 ? -5.420 -6.522 7.241 1.00 98.44 79 ASN A C 1
ATOM 620 O O . ASN A 1 79 ? -4.493 -6.879 7.968 1.00 98.44 79 ASN A O 1
ATOM 624 N N . SER A 1 80 ? -6.199 -7.380 6.577 1.00 98.44 80 SER A N 1
ATOM 625 C CA . SER A 1 80 ? -6.080 -8.836 6.724 1.00 98.44 80 SER A CA 1
ATOM 626 C C . SER A 1 80 ? -4.690 -9.375 6.346 1.00 98.44 80 SER A C 1
ATOM 628 O O . SER A 1 80 ? -3.930 -8.732 5.610 1.00 98.44 80 SER A O 1
ATOM 630 N N . PHE A 1 81 ? -4.362 -10.599 6.769 1.00 98.31 81 PHE A N 1
ATOM 631 C CA . PHE A 1 81 ? -3.170 -11.324 6.321 1.00 98.31 81 PHE A CA 1
ATOM 632 C C . PHE A 1 81 ? -3.132 -11.432 4.797 1.00 98.31 81 PHE A C 1
ATOM 634 O O . PHE A 1 81 ? -2.094 -11.169 4.187 1.00 98.31 81 PHE A O 1
ATOM 641 N N . LYS A 1 82 ? -4.266 -11.773 4.169 1.00 98.25 82 LYS A N 1
ATOM 642 C CA . LYS A 1 82 ? -4.376 -11.876 2.707 1.00 98.25 82 LYS A CA 1
ATOM 643 C C . LYS A 1 82 ? -4.002 -10.551 2.045 1.00 98.25 82 LYS A C 1
ATOM 645 O O . LYS A 1 82 ? -3.164 -10.546 1.146 1.00 98.25 82 LYS A O 1
ATOM 650 N N . THR A 1 83 ? -4.590 -9.453 2.506 1.00 98.38 83 THR A N 1
ATOM 651 C CA . THR A 1 83 ? -4.345 -8.104 1.982 1.00 98.38 83 THR A CA 1
ATOM 652 C C . THR A 1 83 ? -2.893 -7.693 2.191 1.00 98.38 83 THR A C 1
ATOM 654 O O . THR A 1 83 ? -2.228 -7.257 1.257 1.00 98.38 83 THR A O 1
ATOM 657 N N . THR A 1 84 ? -2.362 -7.889 3.399 1.00 98.06 84 THR A N 1
ATOM 658 C CA . THR A 1 84 ? -0.972 -7.558 3.737 1.00 98.06 84 THR A CA 1
ATOM 659 C C . THR A 1 84 ? 0.011 -8.344 2.875 1.00 98.06 84 THR A C 1
ATOM 661 O O . THR A 1 84 ? 0.993 -7.775 2.403 1.00 98.06 84 THR A O 1
ATOM 664 N N . ARG A 1 85 ? -0.264 -9.630 2.620 1.00 97.69 85 ARG A N 1
ATOM 665 C CA . ARG A 1 85 ? 0.545 -10.487 1.745 1.00 97.69 85 ARG A CA 1
ATOM 666 C C . ARG A 1 85 ? 0.514 -10.022 0.295 1.00 97.69 85 ARG A C 1
ATOM 668 O O . ARG A 1 85 ? 1.565 -9.947 -0.324 1.00 97.69 85 ARG A O 1
ATOM 675 N N . LEU A 1 86 ? -0.676 -9.743 -0.239 1.00 97.25 86 LEU A N 1
ATOM 676 C CA . LEU A 1 86 ? -0.834 -9.305 -1.626 1.00 97.25 86 LEU A CA 1
ATOM 677 C C . LEU A 1 86 ? -0.159 -7.951 -1.842 1.00 97.25 86 LEU A C 1
ATOM 679 O O . LEU A 1 86 ? 0.740 -7.851 -2.664 1.00 97.25 86 LEU A O 1
ATOM 683 N N . CYS A 1 87 ? -0.528 -6.945 -1.051 1.00 97.38 87 CYS A N 1
ATOM 684 C CA . CYS A 1 87 ? -0.025 -5.578 -1.182 1.00 97.38 87 CYS A CA 1
ATOM 685 C C . CYS A 1 87 ? 1.458 -5.430 -0.795 1.00 97.38 87 CYS A C 1
ATOM 687 O O . CYS A 1 87 ? 2.109 -4.459 -1.163 1.00 97.38 87 CYS A O 1
ATOM 689 N N . GLY A 1 88 ? 2.003 -6.365 -0.013 1.00 96.00 88 GLY A N 1
ATOM 690 C CA . GLY A 1 88 ? 3.427 -6.400 0.325 1.00 96.00 88 GLY A CA 1
ATOM 691 C C . GLY A 1 88 ? 4.332 -6.903 -0.801 1.00 96.00 88 GLY A C 1
ATOM 692 O O . GLY A 1 88 ? 5.551 -6.751 -0.704 1.00 96.00 88 GLY A O 1
ATOM 693 N N . ASP A 1 89 ? 3.743 -7.480 -1.850 1.00 97.25 89 ASP A N 1
ATOM 694 C CA . ASP A 1 89 ? 4.431 -8.045 -3.004 1.00 97.25 89 ASP A CA 1
ATOM 695 C C . ASP A 1 89 ? 3.912 -7.399 -4.302 1.00 97.25 89 ASP A C 1
ATOM 697 O O . ASP A 1 89 ? 2.749 -7.542 -4.695 1.00 97.25 89 ASP A O 1
ATOM 701 N N . LYS A 1 90 ? 4.790 -6.664 -4.991 1.00 97.31 90 LYS A N 1
ATOM 702 C CA . LYS A 1 90 ? 4.454 -5.915 -6.212 1.00 97.31 90 LYS A CA 1
ATOM 703 C C . LYS A 1 90 ? 4.007 -6.829 -7.342 1.00 97.31 90 LYS A C 1
ATOM 705 O O . LYS A 1 90 ? 3.111 -6.453 -8.099 1.00 97.31 90 LYS A O 1
ATOM 710 N N . LEU A 1 91 ? 4.593 -8.021 -7.454 1.00 97.50 91 LEU A N 1
ATOM 711 C CA . LEU A 1 91 ? 4.208 -8.982 -8.477 1.00 97.50 91 LEU A CA 1
ATOM 712 C C . LEU A 1 91 ? 2.817 -9.544 -8.177 1.00 97.50 91 LEU A C 1
ATOM 714 O O . LEU A 1 91 ? 1.952 -9.512 -9.052 1.00 97.50 91 LEU A O 1
ATOM 718 N N . LEU A 1 92 ? 2.567 -9.995 -6.945 1.00 97.94 92 LEU A N 1
ATOM 719 C CA . LEU A 1 92 ? 1.244 -10.509 -6.571 1.00 97.94 92 LEU A CA 1
ATOM 720 C C . LEU A 1 92 ? 0.157 -9.443 -6.732 1.00 97.94 92 LEU A C 1
ATOM 722 O O . LEU A 1 92 ? -0.909 -9.737 -7.272 1.00 97.94 92 LEU A O 1
ATOM 726 N N . THR A 1 93 ? 0.442 -8.200 -6.337 1.00 98.38 93 THR A N 1
ATOM 727 C CA . THR A 1 93 ? -0.460 -7.065 -6.571 1.00 98.38 93 THR A CA 1
ATOM 728 C C . THR A 1 93 ? -0.732 -6.884 -8.065 1.00 98.38 93 THR A C 1
ATOM 730 O O . THR A 1 93 ? -1.889 -6.845 -8.474 1.00 98.38 93 THR A O 1
ATOM 733 N N . SER A 1 94 ? 0.310 -6.844 -8.900 1.00 98.31 94 SER A N 1
ATOM 734 C CA . SER A 1 94 ? 0.171 -6.640 -10.352 1.00 98.31 94 SER A CA 1
ATOM 735 C C . SER A 1 94 ? -0.640 -7.741 -11.032 1.00 98.31 94 SER A C 1
ATOM 737 O O . SER A 1 94 ? -1.453 -7.450 -11.906 1.00 98.31 94 SER A O 1
ATOM 739 N N . ILE A 1 95 ? -0.466 -8.997 -10.609 1.00 98.25 95 ILE A N 1
ATOM 740 C CA . ILE A 1 95 ? -1.242 -10.135 -11.116 1.00 98.25 95 ILE A CA 1
ATOM 741 C C . ILE A 1 95 ? -2.732 -9.963 -10.804 1.00 98.25 95 ILE A C 1
ATOM 743 O O . ILE A 1 95 ? -3.567 -10.174 -11.684 1.00 98.25 95 ILE A O 1
ATOM 747 N N . GLU A 1 96 ? -3.084 -9.583 -9.575 1.00 98.50 96 GLU A N 1
ATOM 748 C CA . GLU A 1 96 ? -4.489 -9.422 -9.183 1.00 98.50 96 GLU A CA 1
ATOM 749 C C . GLU A 1 96 ? -5.136 -8.202 -9.857 1.00 98.50 96 GLU A C 1
ATOM 751 O O . GLU A 1 96 ? -6.278 -8.291 -10.313 1.00 98.50 96 GLU A O 1
ATOM 756 N N . LEU A 1 97 ? -4.394 -7.102 -10.029 1.00 98.44 97 LEU A N 1
ATOM 757 C CA . LEU A 1 97 ? -4.847 -5.949 -10.815 1.00 98.44 97 LEU A CA 1
ATOM 758 C C . LEU A 1 97 ? -5.093 -6.331 -12.284 1.00 98.44 97 LEU A C 1
ATOM 760 O O . LEU A 1 97 ? -6.162 -6.040 -12.824 1.00 98.44 97 LEU A O 1
ATOM 764 N N . TYR A 1 98 ? -4.148 -7.045 -12.905 1.00 97.75 98 TYR A N 1
ATOM 765 C CA . TYR A 1 98 ? -4.261 -7.509 -14.289 1.00 97.75 98 TYR A CA 1
ATOM 766 C C . TYR A 1 98 ? -5.482 -8.416 -14.488 1.00 97.75 98 TYR A C 1
ATOM 768 O O . TYR A 1 98 ? -6.297 -8.177 -15.379 1.00 97.75 98 TYR A O 1
ATOM 776 N N . LYS A 1 99 ? -5.671 -9.414 -13.613 1.00 98.06 99 LYS A N 1
ATOM 777 C CA . LYS A 1 99 ? -6.849 -10.301 -13.632 1.00 98.06 99 LYS A CA 1
ATOM 778 C C . LYS A 1 99 ? -8.172 -9.544 -13.524 1.00 98.06 99 LYS A C 1
ATOM 780 O O . LYS A 1 99 ? -9.161 -9.958 -14.120 1.00 98.06 99 LYS A O 1
ATOM 785 N N . ALA A 1 100 ? -8.202 -8.456 -12.758 1.00 98.12 100 ALA A N 1
ATOM 786 C CA . ALA A 1 100 ? -9.393 -7.636 -12.558 1.00 98.12 100 ALA A CA 1
ATOM 787 C C . ALA A 1 100 ? -9.646 -6.616 -13.689 1.00 98.12 100 ALA A C 1
ATOM 789 O O . ALA A 1 100 ? -10.569 -5.792 -13.584 1.00 98.12 100 ALA A O 1
ATOM 790 N N . GLY A 1 101 ? -8.824 -6.632 -14.746 1.00 97.94 101 GLY A N 1
ATOM 791 C CA . GLY A 1 101 ? -8.881 -5.660 -15.835 1.00 97.94 101 GLY A CA 1
ATOM 792 C C . GLY A 1 101 ? -8.624 -4.234 -15.350 1.00 97.94 101 GLY A C 1
ATOM 793 O O . GLY A 1 101 ? -9.255 -3.297 -15.833 1.00 97.94 101 GLY A O 1
ATOM 794 N N . ILE A 1 102 ? -7.788 -4.070 -14.322 1.00 98.31 102 ILE A N 1
ATOM 795 C CA . ILE A 1 102 ? -7.367 -2.760 -13.830 1.00 98.31 102 ILE A CA 1
ATOM 796 C C . ILE A 1 102 ? -6.114 -2.342 -14.608 1.00 98.31 102 ILE A C 1
ATOM 798 O O . ILE A 1 102 ? -5.140 -3.099 -14.613 1.00 98.31 102 ILE A O 1
ATOM 802 N N . PRO A 1 103 ? -6.107 -1.156 -15.246 1.00 97.88 103 PRO A N 1
ATOM 803 C CA . PRO A 1 103 ? -4.926 -0.650 -15.931 1.00 97.88 103 PRO A CA 1
ATOM 804 C C . PRO A 1 103 ? -3.720 -0.574 -14.987 1.00 97.88 103 PRO A C 1
ATOM 806 O O . PRO A 1 103 ? -3.783 0.029 -13.916 1.00 97.88 103 PRO A O 1
ATOM 809 N N . THR A 1 104 ? -2.613 -1.185 -15.388 1.00 97.25 104 THR A N 1
ATOM 810 C CA . THR A 1 104 ? -1.334 -1.213 -14.669 1.00 97.25 104 THR A CA 1
ATOM 811 C C . THR A 1 104 ? -0.208 -1.144 -15.705 1.00 97.25 104 THR A C 1
ATOM 813 O O . THR A 1 104 ? -0.447 -1.547 -16.849 1.00 97.25 104 THR A O 1
ATOM 816 N N . PRO A 1 105 ? 0.993 -0.625 -15.380 1.00 96.94 105 PRO A N 1
ATOM 817 C CA . PRO A 1 105 ? 2.103 -0.638 -16.328 1.00 96.94 105 PRO A CA 1
ATOM 818 C C . PRO A 1 105 ? 2.392 -2.066 -16.791 1.00 96.94 105 PRO A C 1
ATOM 820 O O . PRO A 1 105 ? 2.381 -2.994 -15.973 1.00 96.94 105 PRO A O 1
ATOM 823 N N . ARG A 1 106 ? 2.672 -2.252 -18.085 1.00 97.12 106 ARG A N 1
ATOM 824 C CA . ARG A 1 106 ? 3.080 -3.556 -18.616 1.00 97.12 106 ARG A CA 1
ATOM 825 C C . ARG A 1 106 ? 4.276 -4.059 -17.822 1.00 97.12 106 ARG A C 1
ATOM 827 O O . ARG A 1 106 ? 5.223 -3.314 -17.566 1.00 97.12 106 ARG A O 1
ATOM 834 N N . PHE A 1 107 ? 4.220 -5.324 -17.430 1.00 97.94 107 PHE A N 1
ATOM 835 C CA . PHE A 1 107 ? 5.248 -5.947 -16.616 1.00 97.94 107 PHE A CA 1
ATOM 836 C C . PHE A 1 107 ? 5.628 -7.320 -17.160 1.00 97.94 107 PHE A C 1
ATOM 838 O O . PHE A 1 107 ? 4.830 -8.000 -17.804 1.00 97.94 107 PHE A O 1
ATOM 845 N N . ALA A 1 108 ? 6.856 -7.722 -16.865 1.00 97.88 108 ALA A N 1
ATOM 846 C CA . ALA A 1 108 ? 7.399 -9.041 -17.119 1.00 97.88 108 ALA A CA 1
ATOM 847 C C . ALA A 1 108 ? 8.076 -9.567 -15.849 1.00 97.88 108 ALA A C 1
ATOM 849 O O . ALA A 1 108 ? 8.489 -8.803 -14.973 1.00 97.88 108 ALA A O 1
ATOM 850 N N . VAL A 1 109 ? 8.177 -10.890 -15.750 1.00 97.44 109 VAL A N 1
ATOM 851 C CA . VAL A 1 109 ? 8.840 -11.568 -14.634 1.00 97.44 109 VAL A CA 1
ATOM 852 C C . VAL A 1 109 ? 9.857 -12.537 -15.189 1.00 97.44 109 VAL A C 1
ATOM 854 O O . VAL A 1 109 ? 9.565 -13.292 -16.116 1.00 97.44 109 VAL A O 1
ATOM 857 N N . ALA A 1 110 ? 11.033 -12.532 -14.584 1.00 96.69 110 ALA A N 1
ATOM 858 C CA . ALA A 1 110 ? 12.107 -13.453 -14.885 1.00 96.69 110 ALA A CA 1
ATOM 859 C C . ALA A 1 110 ? 12.690 -14.039 -13.597 1.00 96.69 110 ALA A C 1
ATOM 861 O O . ALA A 1 110 ? 12.603 -13.441 -12.525 1.00 96.69 110 ALA A O 1
ATOM 862 N N . PHE A 1 111 ? 13.290 -15.221 -13.715 1.00 94.50 111 PHE A N 1
ATOM 863 C CA . PHE A 1 111 ? 13.832 -15.981 -12.578 1.00 94.50 111 PHE A CA 1
ATOM 864 C C . PHE A 1 111 ? 15.346 -16.208 -12.680 1.00 94.50 111 PHE A C 1
ATOM 866 O O . PHE A 1 111 ? 15.922 -16.956 -11.894 1.00 94.50 111 PHE A O 1
ATOM 873 N N . THR A 1 112 ? 15.975 -15.593 -13.682 1.00 92.62 112 THR A N 1
ATOM 874 C CA . THR A 1 112 ? 17.426 -15.535 -13.883 1.00 92.62 112 THR A CA 1
ATOM 875 C C . THR A 1 112 ? 17.784 -14.202 -14.532 1.00 92.62 112 THR A C 1
ATOM 877 O O . THR A 1 112 ? 16.981 -13.671 -15.306 1.00 92.62 112 THR A O 1
ATOM 880 N N . ALA A 1 113 ? 19.003 -13.707 -14.319 1.00 93.25 113 ALA A N 1
ATOM 881 C CA . ALA A 1 113 ? 19.512 -12.521 -15.007 1.00 93.25 113 ALA A CA 1
ATOM 882 C C . ALA A 1 113 ? 19.409 -12.632 -16.544 1.00 93.25 113 ALA A C 1
ATOM 884 O O . ALA A 1 113 ? 19.015 -11.681 -17.216 1.00 93.25 113 ALA A O 1
ATOM 885 N N . GLU A 1 114 ? 19.689 -13.807 -17.122 1.00 94.75 114 GLU A N 1
ATOM 886 C CA . GLU A 1 114 ? 19.595 -14.014 -18.576 1.00 94.75 114 GLU A CA 1
ATOM 887 C C . GLU A 1 114 ? 18.155 -13.864 -19.095 1.00 94.75 114 GLU A C 1
ATOM 889 O O . GLU A 1 114 ? 17.915 -13.196 -20.102 1.00 94.75 114 GLU A O 1
ATOM 894 N N . SER A 1 115 ? 17.178 -14.472 -18.413 1.00 96.88 115 SER A N 1
ATOM 895 C CA . SER A 1 115 ? 15.768 -14.337 -18.798 1.00 96.88 115 SER A CA 1
ATOM 896 C C . SER A 1 115 ? 15.237 -12.927 -18.533 1.00 96.88 115 SER A C 1
ATOM 898 O O . SER A 1 115 ? 14.390 -12.448 -19.285 1.00 96.88 115 SER A O 1
ATOM 900 N N . ALA A 1 116 ? 15.777 -12.234 -17.526 1.00 97.12 116 ALA A N 1
ATOM 901 C CA . ALA A 1 116 ? 15.438 -10.850 -17.226 1.00 97.12 116 ALA A CA 1
ATOM 902 C C . ALA A 1 116 ? 15.903 -9.899 -18.333 1.00 97.12 116 ALA A C 1
ATOM 904 O O . ALA A 1 116 ? 15.125 -9.050 -18.758 1.00 97.12 116 ALA A O 1
ATOM 905 N N . LEU A 1 117 ? 17.110 -10.085 -18.876 1.00 97.25 117 LEU A N 1
ATOM 906 C CA . LEU A 1 117 ? 17.586 -9.305 -20.024 1.00 97.25 117 LEU A CA 1
ATOM 907 C C . LEU A 1 117 ? 16.677 -9.473 -21.249 1.00 97.25 117 LEU A C 1
ATOM 909 O O . LEU A 1 117 ? 16.236 -8.475 -21.814 1.00 97.25 117 LEU A O 1
ATOM 913 N N . LYS A 1 118 ? 16.293 -10.713 -21.584 1.00 97.31 118 LYS A N 1
ATOM 914 C CA . LYS A 1 118 ? 15.346 -10.988 -22.683 1.00 97.31 118 LYS A CA 1
ATOM 915 C C . LYS A 1 118 ? 13.983 -10.330 -22.447 1.00 97.31 118 LYS A C 1
ATOM 917 O O . LYS A 1 118 ? 13.357 -9.826 -23.377 1.00 97.31 118 LYS A O 1
ATOM 922 N N . ALA A 1 119 ? 13.514 -10.331 -21.200 1.00 97.38 119 ALA A N 1
ATOM 923 C CA . ALA A 1 119 ? 12.270 -9.671 -20.824 1.00 97.38 119 ALA A CA 1
ATOM 924 C C . ALA A 1 119 ? 12.356 -8.142 -20.979 1.00 97.38 119 ALA A C 1
ATOM 926 O O . ALA A 1 119 ? 11.407 -7.542 -21.476 1.00 97.38 119 ALA A O 1
ATOM 927 N N . ILE A 1 120 ? 13.487 -7.520 -20.626 1.00 97.69 120 ILE A N 1
ATOM 928 C CA . ILE A 1 120 ? 13.729 -6.082 -20.836 1.00 97.69 120 ILE A CA 1
ATOM 929 C C . ILE A 1 120 ? 13.746 -5.748 -22.331 1.00 97.69 120 ILE A C 1
ATOM 931 O O . ILE A 1 120 ? 13.081 -4.803 -22.747 1.00 97.69 120 ILE A O 1
ATOM 935 N N . GLU A 1 121 ? 14.440 -6.543 -23.150 1.00 95.94 121 GLU A N 1
ATOM 936 C CA . GLU A 1 121 ? 14.457 -6.373 -24.609 1.00 95.94 121 GLU A CA 1
ATOM 937 C C . GLU A 1 121 ? 13.049 -6.455 -25.211 1.00 95.94 121 GLU A C 1
ATOM 939 O O . GLU A 1 121 ? 12.682 -5.634 -26.050 1.00 95.94 121 GLU A O 1
ATOM 944 N N . SER A 1 122 ? 12.237 -7.413 -24.750 1.00 95.69 122 SER A N 1
ATOM 945 C CA . SER A 1 122 ? 10.858 -7.576 -25.216 1.00 95.69 122 SER A CA 1
ATOM 946 C C . SER A 1 122 ? 9.920 -6.465 -24.740 1.00 95.69 122 SER A C 1
ATOM 948 O O . SER A 1 122 ? 8.975 -6.130 -25.455 1.00 95.69 122 SER A O 1
ATOM 950 N N . LEU A 1 123 ? 10.112 -5.948 -23.524 1.00 95.81 123 LEU A N 1
ATOM 951 C CA . LEU A 1 123 ? 9.270 -4.895 -22.952 1.00 95.81 123 LEU A CA 1
ATOM 952 C C . LEU A 1 123 ? 9.605 -3.519 -23.545 1.00 95.81 123 LEU A C 1
ATOM 954 O O . LEU A 1 123 ? 8.712 -2.685 -23.716 1.00 95.81 123 LEU A O 1
ATOM 958 N N . GLY A 1 124 ? 10.875 -3.327 -23.910 1.00 96.38 124 GLY A N 1
ATOM 959 C CA . GLY A 1 124 ? 11.430 -2.101 -24.463 1.00 96.38 124 GLY A CA 1
ATOM 960 C C . GLY A 1 124 ? 12.109 -1.230 -23.406 1.00 96.38 124 GLY A C 1
ATOM 961 O O . GLY A 1 124 ? 11.745 -1.235 -22.231 1.00 96.38 124 GLY A O 1
ATOM 962 N N . LEU A 1 125 ? 13.104 -0.460 -23.853 1.00 96.62 125 LEU A N 1
ATOM 963 C CA . LEU A 1 125 ? 13.801 0.533 -23.039 1.00 96.62 125 LEU A CA 1
ATOM 964 C C . LEU A 1 125 ? 13.171 1.934 -23.206 1.00 96.62 125 LEU A C 1
ATOM 966 O O . LEU A 1 125 ? 12.691 2.261 -24.295 1.00 96.62 125 LEU A O 1
ATOM 970 N N . PRO A 1 126 ? 13.215 2.787 -22.166 1.00 97.00 126 PRO A N 1
ATOM 971 C CA . PRO A 1 126 ? 13.698 2.470 -20.824 1.00 97.00 126 PRO A CA 1
ATOM 972 C C . PRO A 1 126 ? 12.722 1.569 -20.043 1.00 97.00 126 PRO A C 1
ATOM 974 O O . PRO A 1 126 ? 11.508 1.616 -20.243 1.00 97.00 126 PRO A O 1
ATOM 977 N N . ALA A 1 127 ? 13.262 0.763 -19.129 1.00 97.69 127 ALA A N 1
ATOM 978 C CA . ALA A 1 127 ? 12.515 -0.152 -18.267 1.00 97.69 127 ALA A CA 1
ATOM 979 C C . ALA A 1 127 ? 12.803 0.125 -16.785 1.00 97.69 127 ALA A C 1
ATOM 981 O O . ALA A 1 127 ? 13.778 0.785 -16.430 1.00 97.69 127 ALA A O 1
ATOM 982 N N . VAL A 1 128 ? 11.947 -0.377 -15.902 1.00 97.38 128 VAL A N 1
ATOM 983 C CA . VAL A 1 128 ? 12.075 -0.223 -14.454 1.00 97.38 128 VAL A CA 1
ATOM 984 C C . VAL A 1 128 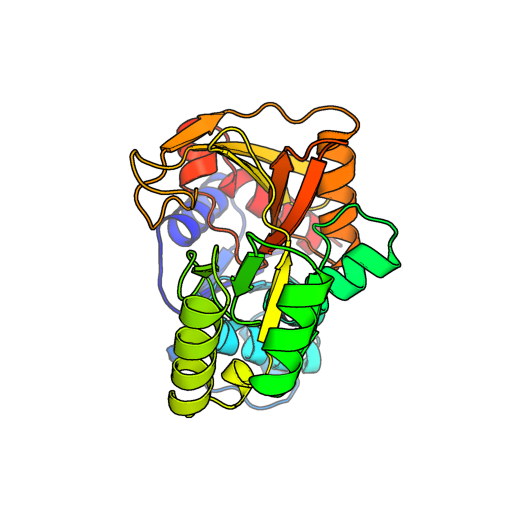? 12.252 -1.589 -13.804 1.00 97.38 128 VAL A C 1
ATOM 986 O O . VAL A 1 128 ? 11.357 -2.430 -13.874 1.00 97.38 128 VAL A O 1
ATOM 989 N N . LEU A 1 129 ? 13.377 -1.783 -13.119 1.00 96.44 129 LEU A N 1
ATOM 990 C CA . LEU A 1 129 ? 13.633 -2.937 -12.259 1.00 96.44 129 LEU A CA 1
ATOM 991 C C . LEU A 1 129 ? 13.182 -2.617 -10.835 1.00 96.44 129 LEU A C 1
ATOM 993 O O . LEU A 1 129 ? 13.501 -1.546 -10.306 1.00 96.44 129 LEU A O 1
ATOM 997 N N . LYS A 1 130 ? 12.412 -3.518 -10.217 1.00 94.56 130 LYS A N 1
ATOM 998 C CA . LYS A 1 130 ? 11.985 -3.382 -8.818 1.00 94.56 130 LYS A CA 1
ATOM 999 C C . LYS A 1 130 ? 12.090 -4.731 -8.106 1.00 94.56 130 LYS A C 1
ATOM 1001 O O . LYS A 1 130 ? 11.691 -5.742 -8.683 1.00 94.56 130 LYS A O 1
ATOM 1006 N N . PRO A 1 131 ? 12.488 -4.766 -6.824 1.00 93.12 131 PRO A N 1
ATOM 1007 C CA . PRO A 1 131 ? 12.298 -5.963 -6.021 1.00 93.12 131 PRO A CA 1
ATOM 1008 C C . PRO A 1 131 ? 10.800 -6.201 -5.797 1.00 93.12 131 PRO A C 1
ATOM 1010 O O . PRO A 1 131 ? 10.039 -5.254 -5.571 1.00 93.12 131 PRO A O 1
ATOM 1013 N N . ILE A 1 132 ? 10.381 -7.469 -5.787 1.00 94.69 132 ILE A N 1
ATOM 1014 C CA . ILE A 1 132 ? 8.982 -7.833 -5.509 1.00 94.69 132 ILE A CA 1
ATOM 1015 C C . ILE A 1 132 ? 8.531 -7.366 -4.119 1.00 94.69 132 ILE A C 1
ATOM 1017 O O . ILE A 1 132 ? 7.422 -6.861 -3.972 1.00 94.69 132 ILE A O 1
ATOM 1021 N N . VAL A 1 133 ? 9.419 -7.416 -3.122 1.00 92.75 133 VAL A N 1
ATOM 1022 C CA . VAL A 1 133 ? 9.176 -6.914 -1.764 1.00 92.75 133 VAL A CA 1
ATOM 1023 C C . VAL A 1 133 ? 10.119 -5.749 -1.489 1.00 92.75 133 VAL A C 1
ATOM 1025 O O . VAL A 1 133 ? 11.337 -5.874 -1.592 1.00 92.75 133 VAL A O 1
ATOM 1028 N N . GLY A 1 134 ? 9.565 -4.607 -1.097 1.00 87.00 134 GLY A N 1
ATOM 1029 C CA . GLY A 1 134 ? 10.342 -3.408 -0.798 1.00 87.00 134 GLY A CA 1
ATOM 1030 C C . GLY A 1 134 ? 9.453 -2.184 -0.637 1.00 87.00 134 GLY A C 1
ATOM 1031 O O . GLY A 1 134 ? 8.309 -2.180 -1.080 1.00 87.00 134 GLY A O 1
ATOM 1032 N N . SER A 1 135 ? 9.976 -1.132 -0.015 1.00 84.56 135 SER A N 1
ATOM 1033 C CA . SER A 1 135 ? 9.253 0.126 0.191 1.00 84.56 135 SER A CA 1
ATOM 1034 C C . SER A 1 135 ? 10.181 1.327 -0.001 1.00 84.56 135 SER A C 1
ATOM 1036 O O . SER A 1 135 ? 11.398 1.173 -0.145 1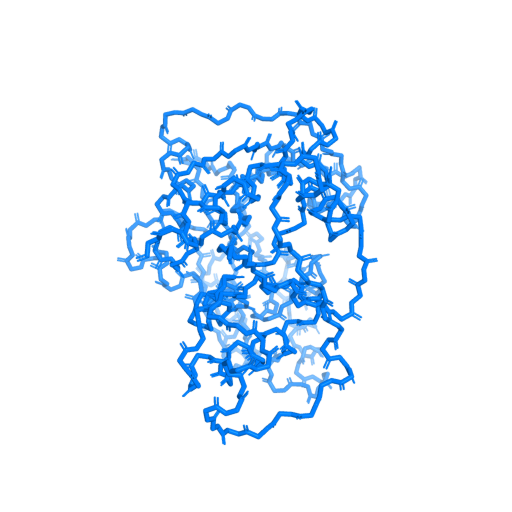.00 84.56 135 SER A O 1
ATOM 1038 N N . HIS A 1 136 ? 9.596 2.526 -0.025 1.00 82.00 136 HIS A N 1
ATOM 1039 C CA . HIS A 1 136 ? 10.300 3.813 -0.111 1.00 82.00 136 HIS A CA 1
ATOM 1040 C C . HIS A 1 136 ? 11.201 3.979 -1.347 1.00 82.00 136 HIS A C 1
ATOM 1042 O O . HIS A 1 136 ? 12.178 4.719 -1.294 1.00 82.00 136 HIS A O 1
ATOM 1048 N N . GLY A 1 137 ? 10.899 3.292 -2.454 1.00 79.12 137 GLY A N 1
ATOM 1049 C CA . GLY A 1 137 ? 11.669 3.401 -3.703 1.00 79.12 137 GLY A CA 1
ATOM 1050 C C . GLY A 1 137 ? 13.079 2.796 -3.642 1.00 79.12 137 GLY A C 1
ATOM 1051 O O . GLY A 1 137 ? 13.906 3.071 -4.515 1.00 79.12 137 GLY 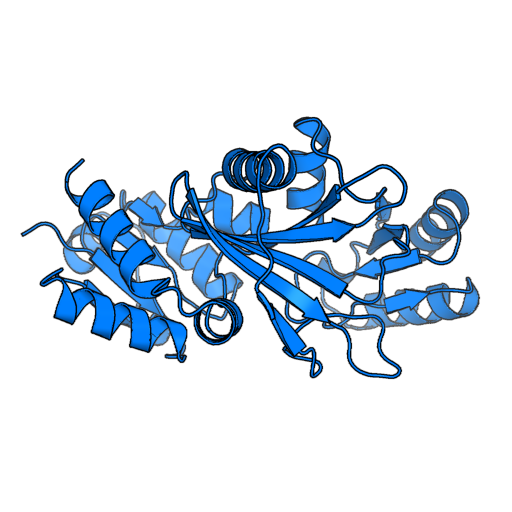A O 1
ATOM 1052 N N . ARG A 1 138 ? 13.379 1.990 -2.615 1.00 86.38 138 ARG A N 1
ATOM 1053 C CA . ARG A 1 138 ? 14.670 1.302 -2.482 1.00 86.38 138 ARG A CA 1
ATOM 1054 C C . ARG A 1 138 ? 14.817 0.223 -3.547 1.00 86.38 138 ARG A C 1
ATOM 1056 O O . ARG A 1 138 ? 13.882 -0.543 -3.759 1.00 86.38 138 ARG A O 1
ATOM 1063 N N . LEU A 1 139 ? 16.004 0.165 -4.156 1.00 89.81 139 LEU A N 1
ATOM 1064 C CA . LEU A 1 139 ? 16.349 -0.775 -5.232 1.00 89.81 139 LEU A CA 1
ATOM 1065 C C . LEU A 1 139 ? 15.419 -0.677 -6.455 1.00 89.81 139 LEU A C 1
ATOM 1067 O O . LEU A 1 139 ? 15.308 -1.614 -7.231 1.00 89.81 139 LEU A O 1
ATOM 1071 N N . VAL A 1 140 ? 14.731 0.457 -6.618 1.00 93.44 140 VAL A N 1
ATOM 1072 C CA . VAL A 1 140 ? 13.968 0.753 -7.830 1.00 93.44 140 VAL A CA 1
ATOM 1073 C C . VAL A 1 140 ? 14.901 1.461 -8.803 1.00 93.44 140 VAL A C 1
ATOM 1075 O O . VAL A 1 140 ? 15.327 2.586 -8.529 1.00 93.44 140 VAL A O 1
ATOM 1078 N N . SER A 1 141 ? 15.197 0.807 -9.922 1.00 95.00 141 SER A N 1
ATOM 1079 C CA . SER A 1 141 ? 16.189 1.260 -10.900 1.00 95.00 141 SER A CA 1
ATOM 1080 C C . SER A 1 141 ? 15.534 1.514 -12.250 1.00 95.00 141 SER A C 1
ATOM 1082 O O . SER A 1 141 ? 14.824 0.656 -12.768 1.00 95.00 141 SER A O 1
ATOM 1084 N N . LEU A 1 142 ? 15.784 2.693 -12.817 1.00 96.00 142 LEU A N 1
ATOM 1085 C CA . LEU A 1 142 ? 15.485 2.992 -14.214 1.00 96.00 142 LEU A CA 1
ATOM 1086 C C . LEU A 1 142 ? 16.680 2.536 -15.049 1.00 96.00 142 LEU A C 1
ATOM 1088 O O . LEU A 1 142 ? 17.804 2.934 -14.754 1.00 96.00 142 LEU A O 1
ATOM 1092 N N . VAL A 1 143 ? 16.433 1.701 -16.051 1.00 96.62 143 VAL A N 1
ATOM 1093 C CA . VAL A 1 143 ? 17.456 1.219 -16.979 1.00 96.62 143 VAL A CA 1
ATOM 1094 C C . VAL A 1 143 ? 17.122 1.694 -18.384 1.00 96.62 143 VAL A C 1
ATOM 1096 O O . VAL A 1 143 ? 16.020 1.467 -18.882 1.00 96.62 143 VAL A O 1
ATOM 1099 N N . ASP A 1 144 ? 18.063 2.387 -19.008 1.00 96.00 144 ASP A N 1
ATOM 1100 C CA . ASP A 1 144 ? 17.985 2.921 -20.369 1.00 96.00 144 ASP A CA 1
ATOM 1101 C C . ASP A 1 144 ? 18.927 2.196 -21.343 1.00 96.00 144 ASP A C 1
ATOM 1103 O O . ASP A 1 144 ? 18.808 2.378 -22.554 1.00 96.00 144 ASP A O 1
ATOM 1107 N N . ASP A 1 145 ? 19.781 1.301 -20.837 1.00 96.44 145 ASP A N 1
ATOM 1108 C CA . ASP A 1 145 ? 20.603 0.394 -21.630 1.00 96.44 145 ASP A CA 1
ATOM 1109 C C . ASP A 1 145 ? 20.722 -1.014 -21.005 1.00 96.44 145 ASP A C 1
ATOM 1111 O O . ASP A 1 145 ? 20.582 -1.221 -19.794 1.00 96.44 145 ASP A O 1
ATOM 1115 N N . LEU A 1 146 ? 20.983 -2.016 -21.853 1.00 95.88 146 LEU A N 1
ATOM 1116 C CA . LEU A 1 146 ? 21.073 -3.423 -21.439 1.00 95.88 146 LEU A CA 1
ATOM 1117 C C . LEU A 1 146 ? 22.330 -3.744 -20.619 1.00 95.88 146 LEU A C 1
ATOM 1119 O O . LEU A 1 146 ? 22.322 -4.712 -19.858 1.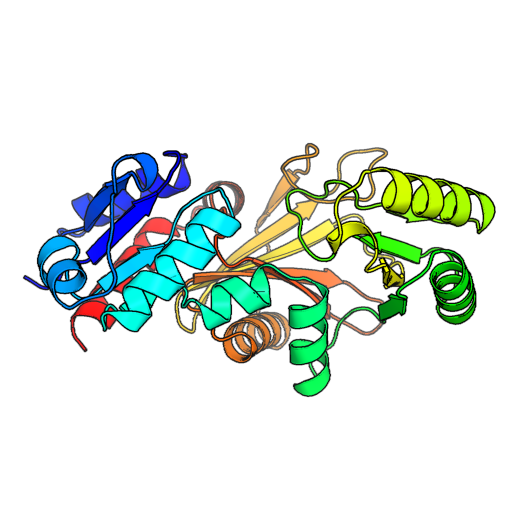00 95.88 146 LEU A O 1
ATOM 1123 N N . SER A 1 147 ? 23.407 -2.968 -20.753 1.00 95.62 147 SER A N 1
ATOM 1124 C CA . SER A 1 147 ? 24.639 -3.187 -19.986 1.00 95.62 147 SER A CA 1
ATOM 1125 C C . SER A 1 147 ? 24.439 -2.770 -18.531 1.00 95.62 147 SER A C 1
ATOM 1127 O O . SER A 1 147 ? 24.812 -3.524 -17.630 1.00 95.62 147 SER A O 1
ATOM 1129 N N . LEU A 1 148 ? 23.785 -1.626 -18.293 1.00 95.81 148 LEU A N 1
ATOM 1130 C CA . LEU A 1 148 ? 23.351 -1.210 -16.959 1.00 95.81 148 LEU A CA 1
ATOM 1131 C C . LEU A 1 148 ? 22.391 -2.235 -16.351 1.00 95.81 148 LEU A C 1
ATOM 1133 O O . LEU A 1 148 ? 22.587 -2.660 -15.211 1.00 95.81 148 LEU A O 1
ATOM 1137 N N . ALA A 1 149 ? 21.389 -2.680 -17.117 1.00 96.56 149 ALA A N 1
ATOM 1138 C CA . ALA A 1 149 ? 20.466 -3.714 -16.662 1.00 96.56 149 ALA A CA 1
ATOM 1139 C C . ALA A 1 149 ? 21.201 -4.995 -16.242 1.00 96.56 149 ALA A C 1
ATOM 1141 O O . ALA A 1 149 ? 20.953 -5.517 -15.156 1.00 96.56 149 ALA A O 1
ATOM 1142 N N . LYS A 1 150 ? 22.150 -5.470 -17.057 1.00 96.12 150 LYS A N 1
ATOM 1143 C CA . LYS A 1 150 ? 22.957 -6.657 -16.753 1.00 96.12 150 LYS A CA 1
ATOM 1144 C C . LYS A 1 150 ? 23.732 -6.499 -15.444 1.00 96.12 150 LYS A C 1
ATOM 1146 O O . LYS A 1 150 ? 23.663 -7.385 -14.597 1.00 96.12 150 LYS A O 1
ATOM 1151 N N . ALA A 1 151 ? 24.422 -5.374 -15.263 1.00 95.56 151 ALA A N 1
ATOM 1152 C CA . ALA A 1 151 ? 25.199 -5.113 -14.053 1.00 95.56 151 ALA A CA 1
ATOM 1153 C C . ALA A 1 151 ? 24.319 -5.092 -12.789 1.00 95.56 151 ALA A C 1
ATOM 1155 O O . ALA A 1 151 ? 24.707 -5.623 -11.748 1.00 95.56 151 ALA A O 1
ATOM 1156 N N . LEU A 1 152 ? 23.116 -4.514 -12.879 1.00 95.12 152 LEU A N 1
ATOM 1157 C CA . LEU A 1 152 ? 22.160 -4.491 -11.771 1.00 95.12 152 LEU A CA 1
ATOM 1158 C C . LEU A 1 152 ? 21.622 -5.886 -11.440 1.00 95.12 152 LEU A C 1
ATOM 1160 O O . LEU A 1 152 ? 21.567 -6.240 -10.267 1.00 95.12 152 LEU A O 1
ATOM 1164 N N . LEU A 1 153 ? 21.279 -6.691 -12.448 1.00 94.19 153 LEU A N 1
ATOM 1165 C CA . LEU A 1 153 ? 20.790 -8.060 -12.254 1.00 94.19 153 LEU A CA 1
ATOM 1166 C C . LEU A 1 153 ? 21.857 -8.961 -11.610 1.00 94.19 153 LEU A C 1
ATOM 1168 O O . LEU A 1 153 ? 21.557 -9.703 -10.676 1.00 94.19 153 LEU A O 1
ATOM 1172 N N . GLU A 1 154 ? 23.116 -8.858 -12.049 1.00 91.94 154 GLU A N 1
ATOM 1173 C CA . GLU A 1 154 ? 24.244 -9.569 -11.426 1.00 91.94 154 GLU A CA 1
ATOM 1174 C C . GLU A 1 154 ? 24.428 -9.152 -9.958 1.00 91.94 154 GLU A C 1
ATOM 1176 O O . GLU A 1 154 ? 24.645 -9.997 -9.083 1.00 91.94 154 GLU A O 1
ATOM 1181 N N . HIS A 1 155 ? 24.286 -7.856 -9.663 1.00 91.38 155 HIS A N 1
ATOM 1182 C CA . HIS A 1 155 ? 24.333 -7.352 -8.293 1.00 91.38 155 HIS A CA 1
ATOM 1183 C C . HIS A 1 155 ? 23.163 -7.871 -7.441 1.00 91.38 155 HIS A C 1
ATOM 1185 O O . HIS A 1 155 ? 23.371 -8.284 -6.298 1.00 91.38 155 HIS A O 1
ATOM 1191 N N . GLU A 1 156 ? 21.944 -7.896 -7.989 1.00 89.25 156 GLU A N 1
ATOM 1192 C CA . GLU A 1 156 ? 20.753 -8.430 -7.320 1.00 89.25 156 GLU A CA 1
ATOM 1193 C C . GLU A 1 156 ? 20.922 -9.895 -6.914 1.00 89.25 156 GLU A C 1
ATOM 1195 O O . GLU A 1 156 ? 20.678 -10.246 -5.754 1.00 89.25 156 GLU A O 1
ATOM 1200 N N . GLU A 1 157 ? 21.410 -10.737 -7.828 1.00 88.50 157 GLU A N 1
ATOM 1201 C CA . GLU A 1 157 ? 21.650 -12.155 -7.555 1.00 88.50 157 GLU A CA 1
ATOM 1202 C C . GLU A 1 157 ? 22.757 -12.384 -6.507 1.00 88.50 157 GLU A C 1
ATOM 1204 O O . GLU A 1 157 ? 22.704 -13.367 -5.750 1.00 88.50 157 GLU A O 1
ATOM 1209 N N . ALA A 1 158 ? 23.735 -11.474 -6.428 1.00 89.38 158 ALA A N 1
ATOM 1210 C CA . ALA A 1 158 ? 24.852 -11.534 -5.485 1.00 89.38 158 ALA A CA 1
ATOM 1211 C C . ALA A 1 158 ? 24.483 -11.110 -4.050 1.00 89.38 158 ALA A C 1
ATOM 1213 O O . ALA A 1 158 ? 25.166 -11.505 -3.106 1.00 89.38 158 ALA A O 1
ATOM 1214 N N . MET A 1 159 ? 23.389 -10.363 -3.845 1.00 86.12 159 MET A N 1
ATOM 1215 C CA . MET A 1 159 ? 22.950 -9.903 -2.514 1.00 86.12 159 MET A CA 1
ATOM 1216 C C . MET A 1 159 ? 22.505 -11.033 -1.560 1.00 86.12 159 MET A C 1
ATOM 1218 O O . MET A 1 159 ? 22.232 -10.775 -0.389 1.00 86.12 159 MET A O 1
ATOM 1222 N N . GLY A 1 160 ? 22.394 -12.280 -2.032 1.00 79.19 160 GLY A N 1
ATOM 1223 C CA . GLY A 1 160 ? 22.163 -13.459 -1.184 1.00 79.19 160 GLY A CA 1
ATOM 1224 C C . GLY A 1 160 ? 20.744 -13.612 -0.614 1.00 79.19 160 GLY A C 1
ATOM 1225 O O . GLY A 1 160 ? 20.463 -14.593 0.070 1.00 79.19 160 GLY A O 1
ATOM 1226 N N . ASN A 1 161 ? 19.826 -12.689 -0.911 1.00 84.88 161 ASN A N 1
ATOM 1227 C CA . ASN A 1 161 ? 18.406 -12.819 -0.587 1.00 84.88 161 ASN A CA 1
ATOM 1228 C C . ASN A 1 161 ? 17.674 -13.540 -1.729 1.00 84.88 161 ASN A C 1
ATOM 1230 O O . ASN A 1 161 ? 17.644 -13.043 -2.852 1.00 84.88 161 ASN A O 1
ATOM 1234 N N . GLY A 1 162 ? 17.036 -14.679 -1.441 1.00 85.75 162 GLY A N 1
ATOM 1235 C CA . GLY A 1 162 ? 16.306 -15.465 -2.444 1.00 85.75 162 GLY A CA 1
ATOM 1236 C C . GLY A 1 162 ? 15.211 -14.683 -3.179 1.00 85.75 162 GLY A C 1
ATOM 1237 O O . GLY A 1 162 ? 14.958 -14.951 -4.349 1.00 85.75 162 GLY A O 1
ATOM 1238 N N . LEU A 1 163 ? 14.619 -13.665 -2.544 1.00 88.69 163 LEU A N 1
ATOM 1239 C CA . LEU A 1 163 ? 13.604 -12.815 -3.178 1.00 88.69 163 LEU A CA 1
ATOM 1240 C C . LEU A 1 163 ? 14.174 -11.878 -4.250 1.00 88.69 163 LEU A C 1
ATOM 1242 O O . LEU A 1 163 ? 13.424 -11.430 -5.109 1.00 88.69 163 LEU A O 1
ATOM 1246 N N . HIS A 1 164 ? 15.481 -11.594 -4.233 1.00 87.00 164 HIS A N 1
ATOM 1247 C CA . HIS A 1 164 ? 16.133 -10.783 -5.270 1.00 87.00 164 HIS A CA 1
ATOM 1248 C C . HIS A 1 164 ? 16.407 -11.574 -6.560 1.00 87.00 164 HIS A C 1
ATOM 1250 O O . HIS A 1 164 ? 16.812 -10.991 -7.554 1.00 87.00 164 HIS A O 1
ATOM 1256 N N . ARG A 1 165 ? 16.158 -12.892 -6.567 1.00 88.62 165 ARG A N 1
ATOM 1257 C CA . ARG A 1 165 ? 16.219 -13.738 -7.774 1.00 88.62 165 ARG A CA 1
ATOM 1258 C C . ARG A 1 165 ? 14.889 -13.795 -8.533 1.00 88.62 165 ARG A C 1
ATOM 1260 O O . ARG A 1 165 ? 14.755 -14.540 -9.498 1.00 88.62 165 ARG A O 1
ATOM 1267 N N . VAL A 1 166 ? 13.889 -13.044 -8.072 1.00 94.56 166 VAL A N 1
ATOM 1268 C CA . VAL A 1 166 ? 12.635 -12.818 -8.791 1.00 94.56 166 VAL A CA 1
ATOM 1269 C C . VAL A 1 166 ? 12.698 -11.412 -9.372 1.00 94.56 166 VAL A C 1
ATOM 1271 O O . VAL A 1 166 ? 12.464 -10.427 -8.672 1.00 94.56 166 VAL A O 1
ATOM 1274 N N . HIS A 1 167 ? 13.036 -11.324 -10.654 1.00 95.50 167 HIS A N 1
ATOM 1275 C CA . HIS A 1 167 ? 13.221 -10.054 -11.342 1.00 95.50 167 HIS A CA 1
ATOM 1276 C C . HIS A 1 167 ? 11.874 -9.567 -11.862 1.00 95.50 167 HIS A C 1
ATOM 1278 O O . HIS A 1 167 ? 11.338 -10.092 -12.842 1.00 95.50 167 HIS A O 1
ATOM 1284 N N . TYR A 1 168 ? 11.319 -8.572 -11.177 1.00 97.50 168 TYR A N 1
ATOM 1285 C CA . TYR A 1 168 ? 10.101 -7.898 -11.592 1.00 97.50 168 TYR A CA 1
ATOM 1286 C C . TYR A 1 168 ? 10.456 -6.647 -12.397 1.00 97.50 168 TYR A C 1
ATOM 1288 O O . TYR A 1 168 ? 11.102 -5.719 -11.903 1.00 97.50 168 TYR A O 1
ATOM 1296 N N . ILE A 1 169 ? 10.038 -6.654 -13.659 1.00 98.06 169 ILE A N 1
ATOM 1297 C CA . ILE A 1 169 ? 10.412 -5.669 -14.669 1.00 98.06 169 ILE A CA 1
ATOM 1298 C C . ILE A 1 169 ? 9.132 -4.988 -15.133 1.00 98.06 169 ILE A C 1
ATOM 1300 O O . ILE A 1 169 ? 8.161 -5.658 -15.472 1.00 98.06 169 ILE A O 1
ATOM 1304 N N . GLN A 1 170 ? 9.123 -3.664 -15.169 1.00 97.94 170 GLN A N 1
ATOM 1305 C CA . GLN A 1 170 ? 8.009 -2.867 -15.671 1.00 97.94 170 GLN A CA 1
ATOM 1306 C C . GLN A 1 170 ? 8.457 -1.943 -16.791 1.00 97.94 170 GLN A C 1
ATOM 1308 O O . GLN A 1 170 ? 9.615 -1.533 -16.844 1.00 97.94 170 GLN A O 1
ATOM 1313 N N . GLU A 1 171 ? 7.534 -1.580 -17.675 1.00 97.12 171 GLU A N 1
ATOM 1314 C CA . GLU A 1 171 ? 7.793 -0.508 -18.626 1.00 97.12 171 GLU A CA 1
ATOM 1315 C C . GLU A 1 171 ? 7.985 0.812 -17.874 1.00 97.12 171 GLU A C 1
ATOM 1317 O O . GLU A 1 171 ? 7.370 1.058 -16.827 1.00 97.12 171 GLU A O 1
ATOM 1322 N N . TYR A 1 172 ? 8.826 1.690 -18.409 1.00 96.50 172 TYR A N 1
ATOM 1323 C CA . TYR A 1 172 ? 8.877 3.049 -17.903 1.00 96.50 172 TYR A CA 1
ATOM 1324 C C . TYR A 1 172 ? 7.650 3.839 -18.369 1.00 96.50 172 TYR A C 1
ATOM 1326 O O . TYR A 1 172 ? 7.439 4.049 -19.563 1.00 96.50 172 TYR A O 1
ATOM 1334 N N . VAL A 1 173 ? 6.863 4.333 -17.412 1.00 95.81 173 VAL A N 1
ATOM 1335 C CA . VAL A 1 173 ? 5.725 5.218 -17.688 1.00 95.81 173 VAL A CA 1
ATOM 1336 C C . VAL A 1 173 ? 6.206 6.676 -17.713 1.00 95.81 173 VAL A C 1
ATOM 1338 O O . VAL A 1 173 ? 6.626 7.190 -16.667 1.00 95.81 173 VAL A O 1
ATOM 1341 N N . PRO A 1 174 ? 6.134 7.377 -18.865 1.00 92.19 174 PRO A N 1
ATOM 1342 C CA . PRO A 1 174 ? 6.535 8.777 -18.977 1.00 92.19 174 PRO A CA 1
ATOM 1343 C C . PRO A 1 174 ? 5.473 9.690 -18.347 1.00 92.19 174 PRO A C 1
ATOM 1345 O O . PRO A 1 174 ? 4.598 10.220 -19.026 1.00 92.19 174 PRO A O 1
ATOM 1348 N N . LYS A 1 175 ? 5.552 9.840 -17.026 1.00 90.50 175 LYS A N 1
ATOM 1349 C CA . LYS A 1 175 ? 4.656 10.659 -16.195 1.00 90.50 175 LYS A CA 1
ATOM 1350 C C . LYS A 1 175 ? 5.165 12.109 -16.057 1.00 90.50 175 LYS A C 1
ATOM 1352 O O . LYS A 1 175 ? 6.375 12.320 -16.174 1.00 90.50 175 LYS A O 1
ATOM 1357 N N . PRO A 1 176 ? 4.307 13.105 -15.747 1.00 90.00 176 PRO A N 1
ATOM 1358 C CA . PRO A 1 176 ? 4.693 14.519 -15.624 1.00 90.00 176 PRO A CA 1
ATOM 1359 C C . PRO A 1 176 ? 5.434 14.831 -14.305 1.00 90.00 176 PRO A C 1
ATOM 1361 O O . PRO A 1 176 ? 4.995 15.652 -13.503 1.00 90.00 176 PRO A O 1
ATOM 1364 N N . SER A 1 177 ? 6.545 14.128 -14.052 1.00 91.62 177 SER A N 1
ATOM 1365 C CA . SER A 1 177 ? 7.390 14.218 -12.843 1.00 91.62 177 SER A CA 1
ATOM 1366 C C . SER A 1 177 ? 6.625 14.146 -11.517 1.00 91.62 177 SER A C 1
ATOM 1368 O O . SER A 1 177 ? 7.105 14.594 -10.475 1.00 91.62 177 SER A O 1
ATOM 1370 N N . ARG A 1 178 ? 5.436 13.545 -11.546 1.00 94.56 178 ARG A N 1
ATOM 1371 C CA . ARG A 1 178 ? 4.591 13.305 -10.386 1.00 94.56 178 ARG A CA 1
ATOM 1372 C C . ARG A 1 178 ? 3.883 11.970 -10.502 1.00 94.56 178 ARG A C 1
ATOM 1374 O O . ARG A 1 178 ? 3.785 11.391 -11.583 1.00 94.56 178 ARG A O 1
ATOM 1381 N N . ASP A 1 179 ? 3.397 11.497 -9.373 1.00 95.50 179 ASP A N 1
ATOM 1382 C CA . ASP A 1 179 ? 2.385 10.455 -9.303 1.00 95.50 179 ASP A CA 1
ATOM 1383 C C . ASP A 1 179 ? 1.267 10.896 -8.356 1.00 95.50 179 ASP A C 1
ATOM 1385 O O . ASP A 1 179 ? 1.325 11.988 -7.778 1.00 95.50 179 ASP A O 1
ATOM 1389 N N . ILE A 1 180 ? 0.239 10.066 -8.217 1.00 96.81 180 ILE A N 1
ATOM 1390 C CA . ILE A 1 180 ? -0.878 10.319 -7.314 1.00 96.81 180 ILE A CA 1
ATOM 1391 C 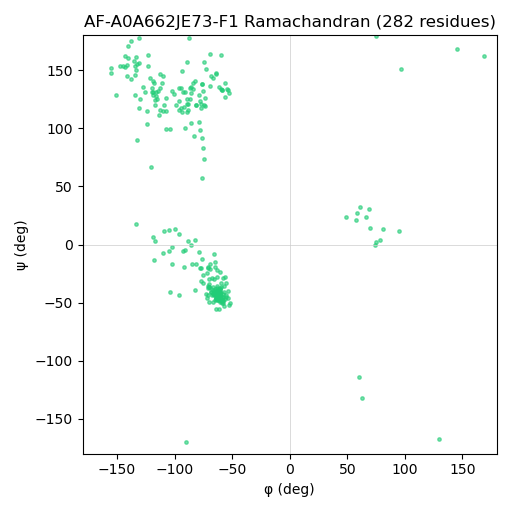C . ILE A 1 180 ? -0.880 9.236 -6.240 1.00 96.81 180 ILE A C 1
ATOM 1393 O O . ILE A 1 180 ? -0.826 8.048 -6.549 1.00 96.81 180 ILE A O 1
ATOM 1397 N N . ARG A 1 181 ? -0.991 9.637 -4.973 1.00 97.62 181 ARG A N 1
ATOM 1398 C CA . ARG A 1 181 ? -1.306 8.733 -3.864 1.00 97.62 181 ARG A CA 1
ATOM 1399 C C . ARG A 1 181 ? -2.714 9.013 -3.365 1.00 97.62 181 ARG A C 1
ATOM 1401 O O . ARG A 1 181 ? -2.975 10.108 -2.872 1.00 97.62 181 ARG A O 1
ATOM 1408 N N . ALA A 1 182 ? -3.572 8.004 -3.434 1.00 98.31 182 ALA A N 1
ATOM 1409 C CA . ALA A 1 182 ? -4.897 7.983 -2.831 1.00 98.31 182 ALA A CA 1
ATOM 1410 C C . ALA A 1 182 ? -4.857 7.189 -1.519 1.00 98.31 182 ALA A C 1
ATOM 1412 O O . ALA A 1 182 ? -4.348 6.070 -1.485 1.00 98.31 182 ALA A O 1
ATOM 1413 N N . VAL A 1 183 ? -5.377 7.753 -0.433 1.00 98.56 183 VAL A N 1
ATOM 1414 C CA . VAL A 1 183 ? -5.584 7.050 0.835 1.00 98.56 183 VAL A CA 1
ATOM 1415 C C . VAL A 1 183 ? -7.029 6.580 0.873 1.00 98.56 183 VAL A C 1
ATOM 1417 O O . VAL A 1 183 ? -7.944 7.399 0.878 1.00 98.56 183 VAL A O 1
ATOM 1420 N N . VAL A 1 184 ? -7.216 5.265 0.892 1.00 98.75 184 VAL A N 1
ATOM 1421 C CA . VAL A 1 184 ? -8.525 4.612 0.953 1.00 98.75 184 VAL A CA 1
ATOM 1422 C C . VAL A 1 184 ? -8.773 4.131 2.376 1.00 98.75 184 VAL A C 1
ATOM 1424 O O . VAL A 1 184 ? -7.896 3.499 2.974 1.00 98.75 184 VAL A O 1
ATOM 1427 N N . VAL A 1 185 ? -9.960 4.426 2.901 1.00 98.75 185 VAL A N 1
ATOM 1428 C CA . VAL A 1 185 ? -10.460 3.927 4.186 1.00 98.75 185 VAL A CA 1
ATOM 1429 C C . VAL A 1 185 ? -11.872 3.388 3.964 1.00 98.75 185 VAL A C 1
ATOM 1431 O O . VAL A 1 185 ? -12.767 4.127 3.563 1.00 98.75 185 VAL A O 1
ATOM 1434 N N . GLY A 1 186 ? -12.069 2.092 4.193 1.00 98.06 186 GLY A N 1
ATOM 1435 C CA . GLY A 1 186 ? -13.302 1.395 3.853 1.00 98.06 186 GLY A CA 1
ATOM 1436 C C . GLY A 1 186 ? -13.589 1.473 2.354 1.00 98.06 186 GLY A C 1
ATOM 1437 O O . GLY A 1 186 ? -12.849 0.922 1.543 1.00 98.06 186 GLY A O 1
ATOM 1438 N N . GLU A 1 187 ? -14.671 2.162 2.000 1.00 97.12 187 GLU A N 1
ATOM 1439 C CA . GLU A 1 187 ? -15.132 2.344 0.616 1.00 97.12 187 GLU A CA 1
ATOM 1440 C C . GLU A 1 187 ? -14.936 3.787 0.106 1.00 97.12 187 GLU A C 1
ATOM 1442 O O . GLU A 1 187 ? -15.448 4.131 -0.955 1.00 97.12 187 GLU A O 1
ATOM 1447 N N . GLU A 1 188 ? -14.190 4.630 0.833 1.00 98.00 188 GLU A N 1
ATOM 1448 C CA . GLU A 1 188 ? -13.990 6.054 0.519 1.00 98.00 188 GLU A CA 1
ATOM 1449 C C . GLU A 1 188 ? -12.507 6.377 0.247 1.00 98.00 188 GLU A C 1
ATOM 1451 O O . GLU A 1 188 ? -11.610 5.926 0.969 1.00 98.00 188 GLU A O 1
ATOM 1456 N N . VAL A 1 189 ? -12.233 7.215 -0.764 1.00 98.50 189 VAL A N 1
ATOM 1457 C CA . VAL A 1 189 ? -10.930 7.885 -0.918 1.00 98.50 189 VAL A CA 1
ATOM 1458 C C . VAL A 1 189 ? -10.920 9.128 -0.032 1.00 98.50 189 VAL A C 1
ATOM 1460 O O . VAL A 1 189 ? -11.343 10.207 -0.433 1.00 98.50 189 VAL A O 1
ATOM 1463 N N . VAL A 1 190 ? -10.411 8.993 1.190 1.00 98.25 190 VAL A N 1
ATOM 1464 C CA . VAL A 1 190 ? -10.489 10.069 2.191 1.00 98.25 190 VAL A CA 1
ATOM 1465 C C . VAL A 1 190 ? -9.510 11.212 1.929 1.00 98.25 190 VAL A C 1
ATOM 1467 O O . VAL A 1 190 ? -9.738 12.336 2.363 1.00 98.25 190 VAL A O 1
ATOM 1470 N N . ALA A 1 191 ? -8.397 10.948 1.245 1.00 98.12 191 ALA A N 1
ATOM 1471 C CA . ALA A 1 191 ? -7.431 11.975 0.872 1.00 98.12 191 ALA A CA 1
ATOM 1472 C C . ALA A 1 191 ? -6.628 11.546 -0.353 1.00 98.12 191 ALA A C 1
ATOM 1474 O O . ALA A 1 191 ? -6.280 10.374 -0.501 1.00 98.12 191 ALA A O 1
ATOM 1475 N N . SER A 1 192 ? -6.238 12.508 -1.184 1.00 98.06 192 SER A N 1
ATOM 1476 C CA . SER A 1 192 ? -5.317 12.263 -2.288 1.00 98.06 192 SER A CA 1
ATOM 1477 C C . SER A 1 192 ? -4.335 13.400 -2.495 1.00 98.06 192 SER A C 1
ATOM 1479 O O . SER A 1 192 ? -4.646 14.575 -2.295 1.00 98.06 192 SER A O 1
ATOM 1481 N N . ILE A 1 193 ? -3.121 13.033 -2.896 1.00 97.50 193 ILE A N 1
ATOM 1482 C CA . ILE A 1 193 ? -2.029 13.969 -3.142 1.00 97.50 193 ILE A CA 1
ATOM 1483 C C . ILE A 1 193 ? -1.313 13.651 -4.442 1.00 97.50 193 ILE A C 1
ATOM 1485 O O . ILE A 1 193 ? -1.125 12.484 -4.781 1.00 97.50 193 ILE A O 1
ATOM 1489 N N . TYR A 1 194 ? -0.850 14.695 -5.118 1.00 96.94 194 TYR A N 1
ATOM 1490 C CA . TYR A 1 194 ? 0.258 14.574 -6.048 1.00 96.94 194 TYR A CA 1
ATOM 1491 C C . TYR A 1 194 ? 1.549 14.470 -5.245 1.00 96.94 194 TYR A C 1
ATOM 1493 O O . TYR A 1 194 ? 1.734 15.209 -4.274 1.00 96.94 194 TYR A O 1
ATOM 1501 N N . ARG A 1 195 ? 2.456 13.584 -5.654 1.00 95.81 195 ARG A N 1
ATOM 1502 C CA . ARG A 1 195 ? 3.835 13.585 -5.159 1.00 95.81 195 ARG A CA 1
ATOM 1503 C C . ARG A 1 195 ? 4.756 13.951 -6.309 1.00 95.81 195 ARG A C 1
ATOM 1505 O O . ARG A 1 195 ? 4.887 13.183 -7.255 1.00 95.81 195 ARG A O 1
ATOM 1512 N N . TYR A 1 196 ? 5.369 15.124 -6.234 1.00 94.94 196 TYR A N 1
ATOM 1513 C CA . TYR A 1 196 ? 6.323 15.610 -7.226 1.00 94.94 196 TYR A CA 1
ATOM 1514 C C . TYR A 1 196 ? 7.725 15.116 -6.895 1.00 94.94 196 TYR A C 1
ATOM 1516 O O . TYR A 1 196 ? 8.153 15.186 -5.739 1.00 94.94 196 TYR A O 1
ATOM 1524 N N . ALA A 1 197 ? 8.435 14.632 -7.909 1.00 92.31 197 ALA A N 1
ATOM 1525 C CA . ALA A 1 197 ? 9.838 14.279 -7.784 1.00 92.31 197 ALA A CA 1
ATOM 1526 C C . ALA A 1 197 ? 10.699 15.546 -7.587 1.00 92.31 197 ALA A C 1
ATOM 1528 O O . ALA A 1 197 ? 10.364 16.601 -8.137 1.00 92.31 197 ALA A O 1
ATOM 1529 N N . PRO A 1 198 ? 11.784 15.475 -6.796 1.00 90.62 198 PRO A N 1
ATOM 1530 C CA . PRO A 1 198 ? 12.750 16.562 -6.720 1.00 90.62 198 PRO A CA 1
ATOM 1531 C C . PRO A 1 198 ? 13.537 16.698 -8.034 1.00 90.62 198 PRO A C 1
ATOM 1533 O O . PRO A 1 198 ? 13.541 15.803 -8.879 1.00 90.62 198 PRO A O 1
ATOM 1536 N N . GLU A 1 199 ? 14.210 17.833 -8.214 1.00 87.75 199 GLU A N 1
ATOM 1537 C CA . GLU A 1 199 ? 15.041 18.074 -9.396 1.00 87.75 199 GLU A CA 1
ATOM 1538 C C . GLU A 1 199 ? 16.141 17.005 -9.527 1.00 87.75 199 GLU A C 1
ATOM 1540 O O . GLU A 1 199 ? 16.811 16.666 -8.553 1.00 87.75 199 GLU A O 1
ATOM 1545 N N . GLY A 1 200 ? 16.307 16.455 -10.734 1.00 86.62 200 GLY A N 1
ATOM 1546 C CA . GLY A 1 200 ? 17.281 15.393 -11.013 1.00 86.62 200 GLY A CA 1
ATOM 1547 C C . GLY A 1 200 ? 16.860 13.984 -10.572 1.00 86.62 200 GLY A C 1
ATOM 1548 O O . GLY A 1 200 ? 17.636 13.047 -10.735 1.00 86.62 200 GLY A O 1
ATOM 1549 N N . GLU A 1 201 ? 15.645 13.804 -10.052 1.00 89.44 201 GLU A N 1
ATOM 1550 C CA . GLU A 1 201 ? 15.117 12.510 -9.618 1.00 89.44 201 GLU A CA 1
ATOM 1551 C C . GLU A 1 201 ? 13.830 12.168 -10.384 1.00 89.44 201 GLU A C 1
ATOM 1553 O O . GLU A 1 201 ? 13.009 13.031 -10.688 1.00 89.44 201 GLU A O 1
ATOM 1558 N N . TRP A 1 202 ? 13.634 10.889 -10.708 1.00 89.06 202 TRP A N 1
ATOM 1559 C CA . TRP A 1 202 ? 12.445 10.419 -11.436 1.00 89.06 202 TRP A CA 1
ATOM 1560 C C . TRP A 1 202 ? 11.426 9.739 -10.508 1.00 89.06 202 TRP A C 1
ATOM 1562 O O . TRP A 1 202 ? 10.255 9.550 -10.877 1.00 89.06 202 TRP A O 1
ATOM 1572 N N . ARG A 1 203 ? 11.866 9.356 -9.302 1.00 88.69 203 ARG A N 1
ATOM 1573 C CA . ARG A 1 203 ? 11.032 8.811 -8.229 1.00 88.69 203 ARG A CA 1
ATOM 1574 C C . ARG A 1 203 ? 10.385 9.936 -7.428 1.00 88.69 203 ARG A C 1
ATOM 1576 O O . ARG A 1 203 ? 10.989 10.936 -7.066 1.00 88.69 203 ARG A O 1
ATOM 1583 N N . THR A 1 204 ? 9.128 9.722 -7.098 1.00 87.31 204 THR A N 1
ATOM 1584 C CA . THR A 1 204 ? 8.213 10.703 -6.499 1.00 87.31 204 THR A CA 1
ATOM 1585 C C . THR A 1 204 ? 8.024 10.485 -4.999 1.00 87.31 204 THR A C 1
ATOM 1587 O O . THR A 1 204 ? 7.306 11.232 -4.337 1.00 87.31 204 THR A O 1
ATOM 1590 N N . ASN A 1 205 ? 8.642 9.447 -4.422 1.00 83.31 205 ASN A N 1
ATOM 1591 C CA . ASN A 1 205 ? 8.469 9.115 -3.014 1.00 83.31 205 ASN A CA 1
ATOM 1592 C C . ASN A 1 205 ? 8.907 10.289 -2.119 1.00 83.31 205 ASN A C 1
ATOM 1594 O O . ASN A 1 205 ? 10.011 10.811 -2.241 1.00 83.31 205 ASN A O 1
ATOM 1598 N N . VAL A 1 206 ? 8.095 10.631 -1.117 1.00 78.56 206 VAL A N 1
ATOM 1599 C CA . VAL A 1 206 ? 8.461 11.650 -0.110 1.00 78.56 206 VAL A CA 1
ATOM 1600 C C . VAL A 1 206 ? 9.766 11.280 0.616 1.00 78.56 206 VAL A C 1
ATOM 1602 O O . VAL A 1 206 ? 10.543 12.150 0.993 1.00 78.56 206 VAL A O 1
ATOM 1605 N N . ALA A 1 207 ? 10.061 9.981 0.744 1.00 77.44 207 ALA A N 1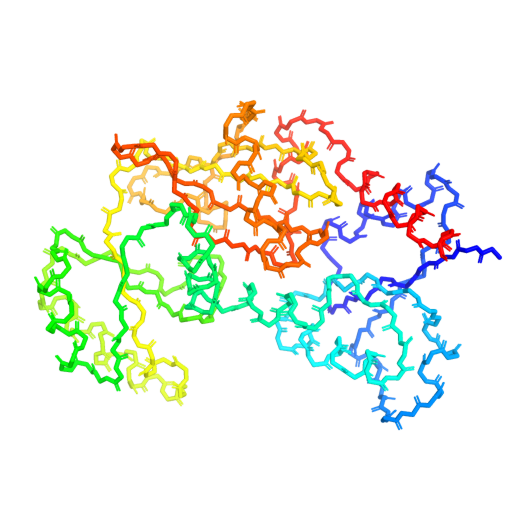
ATOM 1606 C CA . ALA A 1 207 ? 11.301 9.478 1.334 1.00 77.44 207 ALA A CA 1
ATOM 1607 C C . ALA A 1 207 ? 12.579 9.858 0.558 1.00 77.44 207 ALA A C 1
ATOM 1609 O O . ALA A 1 207 ? 13.648 9.858 1.161 1.00 77.44 207 ALA A O 1
ATOM 1610 N N . VAL A 1 208 ? 12.480 10.187 -0.738 1.00 77.19 208 VAL A N 1
ATOM 1611 C CA . VAL A 1 208 ? 13.607 10.689 -1.550 1.00 77.19 208 VAL A CA 1
ATOM 1612 C C . VAL A 1 208 ? 13.587 12.216 -1.706 1.00 77.19 208 VAL A C 1
ATOM 1614 O O . VAL A 1 208 ? 14.306 12.756 -2.533 1.00 77.19 208 VAL A O 1
ATOM 1617 N N . GLY A 1 209 ? 12.776 12.925 -0.910 1.00 80.38 209 GLY A N 1
ATOM 1618 C CA . GLY A 1 209 ? 12.665 14.388 -0.951 1.00 80.38 209 GLY A CA 1
ATOM 1619 C C . GLY A 1 209 ? 11.524 14.925 -1.819 1.00 80.38 209 GLY A C 1
ATOM 1620 O O . GLY A 1 209 ? 11.479 16.124 -2.077 1.00 80.38 209 GLY A O 1
ATOM 1621 N N . GLY A 1 210 ? 10.596 14.069 -2.263 1.00 84.44 210 GLY A N 1
ATOM 1622 C CA . GLY A 1 210 ? 9.434 14.503 -3.042 1.00 84.44 210 GLY A CA 1
ATOM 1623 C C . GLY A 1 210 ? 8.483 15.432 -2.273 1.00 84.44 210 GLY A C 1
ATOM 1624 O O . GLY A 1 210 ? 8.294 15.285 -1.060 1.00 84.44 210 GLY A O 1
ATOM 1625 N N . ARG A 1 211 ? 7.849 16.373 -2.987 1.00 90.62 211 ARG A N 1
ATOM 1626 C CA . ARG A 1 211 ? 6.868 17.330 -2.435 1.00 90.62 211 ARG A CA 1
ATOM 1627 C C . ARG A 1 211 ? 5.444 16.812 -2.612 1.00 90.62 211 ARG A C 1
ATOM 1629 O O . ARG A 1 211 ? 5.085 16.371 -3.699 1.00 90.62 211 ARG A O 1
ATOM 1636 N N . ALA A 1 212 ? 4.629 16.911 -1.564 1.00 94.06 212 ALA A N 1
ATOM 1637 C CA . ALA A 1 212 ? 3.210 16.568 -1.613 1.00 94.06 212 ALA A CA 1
ATOM 1638 C C . ALA A 1 212 ? 2.341 17.813 -1.843 1.00 94.06 212 ALA A C 1
ATOM 1640 O O . ALA A 1 212 ? 2.527 18.825 -1.169 1.00 94.06 212 ALA A O 1
ATOM 1641 N N . GLU A 1 213 ? 1.367 17.713 -2.743 1.00 95.56 213 GLU A N 1
ATOM 1642 C CA . GLU A 1 213 ? 0.345 18.738 -2.988 1.00 95.56 213 GLU A CA 1
ATOM 1643 C C . GLU A 1 213 ? -1.043 18.098 -3.054 1.00 95.56 213 GLU A C 1
ATOM 1645 O O . GLU A 1 213 ? -1.143 16.944 -3.474 1.00 95.56 213 GLU A O 1
ATOM 1650 N N . PRO A 1 214 ? -2.122 18.806 -2.681 1.00 96.94 214 PRO A N 1
ATOM 1651 C CA . PRO A 1 214 ? -3.479 18.297 -2.845 1.00 96.94 214 PRO A CA 1
ATOM 1652 C C . PRO A 1 214 ? -3.756 17.845 -4.279 1.00 96.94 214 PRO A C 1
ATOM 1654 O O . PRO A 1 214 ? -3.541 18.586 -5.237 1.00 96.94 214 PRO A O 1
ATOM 1657 N N . CYS A 1 215 ? -4.285 16.634 -4.418 1.00 95.44 215 CYS A N 1
ATOM 1658 C CA . CYS A 1 215 ? -4.852 16.137 -5.662 1.00 95.44 215 CYS A CA 1
ATOM 1659 C C . CYS A 1 215 ? -6.337 15.905 -5.420 1.00 95.44 215 CYS A C 1
ATOM 1661 O O . CYS A 1 215 ? -6.699 15.217 -4.469 1.00 95.44 215 CYS A O 1
ATOM 1663 N N . LYS A 1 216 ? -7.200 16.466 -6.266 1.00 91.06 216 LYS A N 1
ATOM 1664 C CA . LYS A 1 216 ? -8.626 16.156 -6.233 1.00 91.06 216 LYS A CA 1
ATOM 1665 C C . LYS A 1 216 ? -8.884 14.984 -7.180 1.00 91.06 216 LYS A C 1
ATOM 1667 O O . LYS A 1 216 ? -8.935 15.186 -8.390 1.00 91.06 216 LYS A O 1
ATOM 1672 N N . LEU A 1 217 ? -9.017 13.778 -6.631 1.00 89.88 217 LEU A N 1
ATOM 1673 C CA . LEU A 1 217 ? -9.516 12.621 -7.375 1.00 89.88 217 LEU A CA 1
ATOM 1674 C C . LEU A 1 217 ? -11.041 12.715 -7.460 1.00 89.88 217 LEU A C 1
ATOM 1676 O O . LEU A 1 217 ? -11.695 12.933 -6.447 1.00 89.88 217 LEU A O 1
ATOM 1680 N N . THR A 1 218 ? -11.596 12.597 -8.665 1.00 85.31 218 THR A N 1
ATOM 1681 C CA . THR A 1 218 ? -13.048 12.537 -8.895 1.00 85.31 218 THR A CA 1
ATOM 1682 C C . THR A 1 218 ? -13.363 11.607 -10.056 1.00 85.31 218 THR A C 1
ATOM 1684 O O . THR A 1 218 ? -12.551 11.486 -10.978 1.00 85.31 218 THR A O 1
ATOM 1687 N N . GLY A 1 219 ? -14.565 11.030 -10.056 1.00 93.31 219 GLY A N 1
ATOM 1688 C CA . GLY A 1 219 ? -15.072 10.217 -11.163 1.00 93.31 219 GLY A CA 1
ATOM 1689 C C . GLY A 1 219 ? -14.215 8.975 -11.386 1.00 93.31 219 GLY A C 1
ATOM 1690 O O . GLY A 1 219 ? -13.837 8.301 -10.430 1.00 93.31 219 GLY A O 1
ATOM 1691 N N . GLU A 1 220 ? -13.845 8.711 -12.638 1.00 90.75 220 GLU A N 1
ATOM 1692 C CA . GLU A 1 220 ? -13.114 7.498 -13.036 1.00 90.75 220 GLU A CA 1
ATOM 1693 C C . GLU A 1 220 ? -11.807 7.283 -12.255 1.00 90.75 220 GLU A C 1
ATOM 1695 O O . GLU A 1 220 ? -11.427 6.151 -11.962 1.00 90.75 220 GLU A O 1
ATOM 1700 N N . ALA A 1 221 ? -11.119 8.362 -11.874 1.00 93.25 221 ALA A N 1
ATOM 1701 C CA . ALA A 1 221 ? -9.860 8.278 -11.141 1.00 93.25 221 ALA A CA 1
ATOM 1702 C C . ALA A 1 221 ? -10.048 7.796 -9.691 1.00 93.25 221 ALA A C 1
ATOM 1704 O O . ALA A 1 221 ? -9.232 7.035 -9.166 1.00 93.25 221 ALA A O 1
ATOM 1705 N N . GLU A 1 222 ? -11.131 8.233 -9.048 1.00 97.31 222 GLU A N 1
ATOM 1706 C CA . GLU A 1 222 ? -11.513 7.801 -7.704 1.00 97.31 222 GLU A CA 1
ATOM 1707 C C . GLU A 1 222 ? -12.027 6.356 -7.732 1.00 97.31 222 GLU A C 1
ATOM 1709 O O . GLU A 1 222 ? -11.563 5.514 -6.962 1.00 97.31 222 GLU A O 1
ATOM 1714 N N . GLU A 1 223 ? -12.901 6.040 -8.692 1.00 97.75 223 GLU A N 1
ATOM 1715 C CA . GLU A 1 223 ? -13.419 4.687 -8.914 1.00 97.75 223 GLU A CA 1
ATOM 1716 C C . GLU A 1 223 ? -12.294 3.677 -9.163 1.00 97.75 223 GLU A C 1
ATOM 1718 O O . GLU A 1 223 ? -12.320 2.569 -8.622 1.00 97.75 223 GLU A O 1
ATOM 1723 N N . LEU A 1 224 ? -11.268 4.060 -9.929 1.00 98.25 224 LEU A N 1
ATOM 1724 C CA . LEU A 1 224 ? -10.091 3.233 -10.176 1.00 98.25 224 LEU A CA 1
ATOM 1725 C C . LEU A 1 224 ? -9.328 2.921 -8.881 1.00 98.25 224 LEU A C 1
ATOM 1727 O O . LEU A 1 224 ? -8.956 1.765 -8.654 1.00 98.25 224 LEU A O 1
ATOM 1731 N N . ALA A 1 225 ? -9.120 3.921 -8.018 1.00 98.44 225 ALA A N 1
ATOM 1732 C CA . ALA A 1 225 ? -8.448 3.735 -6.733 1.00 98.44 225 ALA A CA 1
ATOM 1733 C C . ALA A 1 225 ? -9.245 2.805 -5.805 1.00 98.44 225 ALA A C 1
ATOM 1735 O O . ALA A 1 225 ? -8.681 1.872 -5.225 1.00 98.44 225 ALA A O 1
ATOM 1736 N N . LEU A 1 226 ? -10.564 3.002 -5.719 1.00 98.62 226 LEU A N 1
ATOM 1737 C CA . LEU A 1 226 ? -11.460 2.153 -4.931 1.00 98.62 226 LEU A CA 1
ATOM 1738 C C . LEU A 1 226 ? -11.508 0.720 -5.471 1.00 98.62 226 LEU A C 1
ATOM 1740 O O . LEU A 1 226 ? -11.428 -0.239 -4.702 1.00 98.62 226 LEU A O 1
ATOM 1744 N N . LYS A 1 227 ? -11.570 0.547 -6.797 1.00 98.50 227 LYS A N 1
ATOM 1745 C CA . LYS A 1 227 ? -11.545 -0.773 -7.440 1.00 98.50 227 LYS A CA 1
ATOM 1746 C C . LYS A 1 227 ? -10.231 -1.501 -7.145 1.00 98.50 227 LYS A C 1
ATOM 1748 O O . LYS A 1 227 ? -10.263 -2.687 -6.818 1.00 98.50 227 LYS A O 1
ATOM 1753 N N . ALA A 1 228 ? -9.095 -0.804 -7.204 1.00 98.62 228 ALA A N 1
ATOM 1754 C CA . ALA A 1 228 ? -7.789 -1.366 -6.862 1.00 98.62 228 ALA A CA 1
ATOM 1755 C C . ALA A 1 228 ? -7.718 -1.813 -5.397 1.00 98.62 228 ALA A C 1
ATOM 1757 O O . ALA A 1 228 ? -7.322 -2.948 -5.129 1.00 98.62 228 ALA A O 1
ATOM 1758 N N . ALA A 1 229 ? -8.163 -0.965 -4.462 1.00 98.69 229 ALA A N 1
ATOM 1759 C CA . ALA A 1 229 ? -8.243 -1.313 -3.045 1.00 98.69 229 ALA A CA 1
ATOM 1760 C C . ALA A 1 229 ? -9.143 -2.538 -2.816 1.00 98.69 229 ALA A C 1
ATOM 1762 O O . ALA A 1 229 ? -8.740 -3.487 -2.144 1.00 98.69 229 ALA A O 1
ATOM 1763 N N . LYS A 1 230 ? -10.317 -2.584 -3.452 1.00 98.56 230 LYS A N 1
ATOM 1764 C CA . LYS A 1 230 ? -11.263 -3.700 -3.332 1.00 98.56 230 LYS A CA 1
ATOM 1765 C C . LYS A 1 230 ? -10.687 -5.029 -3.825 1.00 98.56 230 LYS A C 1
ATOM 1767 O O . LYS A 1 230 ? -10.860 -6.046 -3.156 1.00 98.56 230 LYS A O 1
ATOM 1772 N N . VAL A 1 231 ? -9.996 -5.039 -4.967 1.00 98.31 231 VAL A N 1
ATOM 1773 C CA . VAL A 1 231 ? -9.418 -6.263 -5.563 1.00 98.31 231 VAL A CA 1
ATOM 1774 C C . VAL A 1 231 ? -8.410 -6.930 -4.631 1.00 98.31 231 VAL A C 1
ATOM 1776 O O . VAL A 1 231 ? -8.405 -8.154 -4.498 1.00 98.31 231 VAL A O 1
ATOM 1779 N N . VAL A 1 232 ? -7.605 -6.137 -3.925 1.00 98.06 232 VAL A N 1
ATOM 1780 C CA . VAL A 1 232 ? -6.629 -6.657 -2.958 1.00 98.06 232 VAL A CA 1
ATOM 1781 C C . VAL A 1 232 ? -7.221 -6.896 -1.563 1.00 98.06 232 VAL A C 1
ATOM 1783 O O . VAL A 1 232 ? -6.511 -7.362 -0.674 1.00 98.06 232 VAL A O 1
ATOM 1786 N N . GLY A 1 233 ? -8.513 -6.609 -1.356 1.00 98.00 233 GLY A N 1
ATOM 1787 C CA . GLY A 1 233 ? -9.172 -6.679 -0.048 1.00 98.00 233 GLY A CA 1
ATOM 1788 C C . GLY A 1 233 ? -8.683 -5.607 0.931 1.00 98.00 233 GLY A C 1
ATOM 1789 O O . GLY A 1 233 ? -8.577 -5.867 2.127 1.00 98.00 233 GLY A O 1
ATOM 1790 N N . GLY A 1 234 ? -8.285 -4.443 0.426 1.00 98.12 234 GLY A N 1
ATOM 1791 C CA . GLY A 1 234 ? -7.816 -3.305 1.208 1.00 98.12 234 GLY A CA 1
ATOM 1792 C C . GLY A 1 234 ? -8.946 -2.598 1.941 1.00 98.12 234 GLY A C 1
ATOM 1793 O O . GLY A 1 234 ? -9.906 -2.170 1.314 1.00 98.12 234 GLY A O 1
ATOM 1794 N N . GLU A 1 235 ? -8.792 -2.438 3.253 1.00 98.50 235 GLU A N 1
ATOM 1795 C CA . GLU A 1 235 ? -9.678 -1.643 4.108 1.00 98.50 235 GLU A CA 1
ATOM 1796 C C . GLU A 1 235 ? -9.027 -0.301 4.476 1.00 98.50 235 GLU A C 1
ATOM 1798 O O . GLU A 1 235 ? -9.691 0.724 4.457 1.00 98.50 235 GLU A O 1
ATOM 1803 N N . VAL A 1 236 ? -7.724 -0.268 4.779 1.00 98.69 236 VAL A N 1
ATOM 1804 C CA . VAL A 1 236 ? -6.980 0.983 5.039 1.00 98.69 236 VAL A CA 1
ATOM 1805 C C . VAL A 1 236 ? -5.681 0.966 4.245 1.00 98.69 236 VAL A C 1
ATOM 1807 O O . VAL A 1 236 ? -4.667 0.447 4.714 1.00 98.69 236 VAL A O 1
ATOM 1810 N N . VAL A 1 237 ? -5.698 1.478 3.017 1.00 98.69 237 VAL A N 1
ATOM 1811 C CA . VAL A 1 237 ? -4.590 1.298 2.063 1.00 98.69 237 VAL A CA 1
ATOM 1812 C C . VAL A 1 237 ? -4.215 2.583 1.335 1.00 98.69 237 VAL A C 1
ATOM 1814 O O . VAL A 1 237 ? -4.995 3.522 1.234 1.00 98.69 237 VAL A O 1
ATOM 1817 N N . GLY A 1 238 ? -2.986 2.628 0.822 1.00 98.31 238 GLY A N 1
ATOM 1818 C CA . GLY A 1 238 ? -2.510 3.696 -0.053 1.00 98.31 238 GLY A CA 1
ATOM 1819 C C . GLY A 1 238 ? -2.375 3.189 -1.479 1.00 98.31 238 GLY A C 1
ATOM 1820 O O . GLY A 1 238 ? -1.530 2.330 -1.719 1.00 98.31 238 GLY A O 1
ATOM 1821 N N . VAL A 1 239 ? -3.169 3.707 -2.408 1.00 98.56 239 VAL A N 1
ATOM 1822 C CA . VAL A 1 239 ? -3.118 3.345 -3.829 1.00 98.56 239 VAL A CA 1
ATOM 1823 C C . VAL A 1 239 ? -2.272 4.370 -4.576 1.00 98.56 239 VAL A C 1
ATOM 1825 O O . VAL A 1 239 ? -2.560 5.565 -4.534 1.00 98.56 239 VAL A O 1
ATOM 1828 N N . ASP A 1 240 ? -1.229 3.897 -5.253 1.00 97.56 240 ASP A N 1
ATOM 1829 C CA . A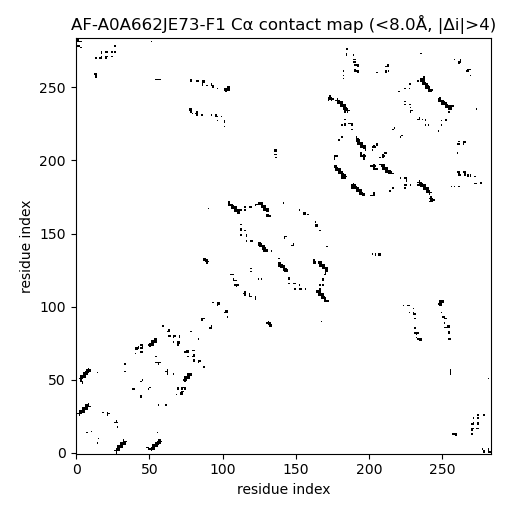SP A 1 240 ? -0.348 4.721 -6.075 1.00 97.56 240 ASP A CA 1
ATOM 1830 C C . ASP A 1 240 ? -0.757 4.611 -7.543 1.00 97.56 240 ASP A C 1
ATOM 1832 O O . ASP A 1 240 ? -0.728 3.523 -8.125 1.00 97.56 240 ASP A O 1
ATOM 1836 N N . LEU A 1 241 ? -1.109 5.746 -8.139 1.00 97.62 241 LEU A N 1
ATOM 1837 C CA . LEU A 1 241 ? -1.521 5.881 -9.531 1.00 97.62 241 LEU A CA 1
ATOM 1838 C C . LEU A 1 241 ? -0.479 6.681 -10.315 1.00 97.62 241 LEU A C 1
ATOM 1840 O O . LEU A 1 241 ? 0.119 7.623 -9.795 1.00 97.62 241 LEU A O 1
ATOM 1844 N N . MET A 1 242 ? -0.302 6.345 -11.585 1.00 96.06 242 MET A N 1
ATOM 1845 C CA . MET A 1 242 ? 0.532 7.083 -12.528 1.00 96.06 242 MET A CA 1
ATOM 1846 C C . MET A 1 242 ? -0.310 7.600 -13.688 1.00 96.06 242 MET A C 1
ATOM 1848 O O . MET A 1 242 ? -1.174 6.893 -14.200 1.00 96.06 242 MET A O 1
ATOM 1852 N N . GLU A 1 243 ? -0.018 8.821 -14.123 1.00 95.31 243 GLU A N 1
ATOM 1853 C CA . GLU A 1 243 ? -0.561 9.396 -15.352 1.00 95.31 243 GLU A CA 1
ATOM 1854 C C . GLU A 1 243 ? 0.213 8.806 -16.543 1.00 95.31 243 GLU A C 1
ATOM 1856 O O . GLU A 1 243 ? 1.347 9.206 -16.816 1.00 95.31 243 GLU A O 1
ATOM 1861 N N . GLY A 1 244 ? -0.369 7.793 -17.192 1.00 93.00 244 GLY A N 1
ATOM 1862 C CA . GLY A 1 244 ? 0.142 7.192 -18.422 1.00 93.00 244 GLY A CA 1
ATOM 1863 C C . GLY A 1 244 ? -0.366 7.909 -19.675 1.00 93.00 244 GLY A C 1
ATOM 1864 O O . GLY A 1 244 ? -1.158 8.846 -19.597 1.00 93.00 244 GLY A O 1
ATOM 1865 N N . ARG A 1 245 ? 0.079 7.455 -20.856 1.00 89.25 245 ARG A N 1
ATOM 1866 C CA . ARG A 1 245 ? -0.331 8.047 -22.146 1.00 89.25 245 ARG A CA 1
ATOM 1867 C C . ARG A 1 245 ? -1.830 7.895 -22.413 1.00 89.25 245 ARG A C 1
ATOM 1869 O O . ARG A 1 245 ? -2.453 8.837 -22.884 1.00 89.25 245 ARG A O 1
ATOM 1876 N N . ASP A 1 246 ? -2.381 6.734 -22.065 1.00 88.62 246 ASP A N 1
ATOM 1877 C CA . ASP A 1 246 ? -3.765 6.348 -22.371 1.00 88.62 246 ASP A CA 1
ATOM 1878 C C . ASP A 1 246 ? -4.695 6.430 -21.147 1.00 88.62 246 ASP A C 1
ATOM 1880 O O . ASP A 1 246 ? -5.804 5.900 -21.163 1.00 88.62 246 ASP A O 1
ATOM 1884 N N . GLY A 1 247 ? -4.243 7.069 -20.063 1.00 93.56 247 GLY A N 1
ATOM 1885 C CA . GLY A 1 247 ? -5.006 7.218 -18.826 1.00 93.56 247 GLY A CA 1
ATOM 1886 C C . GLY A 1 247 ? -4.229 6.816 -17.576 1.00 93.56 247 GLY A C 1
ATOM 1887 O O . GLY A 1 247 ? -3.006 6.658 -17.585 1.00 93.56 247 GLY A O 1
ATOM 1888 N N . LEU A 1 248 ? -4.955 6.685 -16.467 1.00 96.75 248 LEU A N 1
ATOM 1889 C CA . LEU A 1 248 ? -4.372 6.342 -15.174 1.00 96.75 248 LEU A CA 1
ATOM 1890 C C . LEU A 1 248 ? -4.024 4.856 -15.087 1.00 96.75 248 LEU A C 1
ATOM 1892 O O . LEU A 1 248 ? -4.805 3.993 -15.478 1.00 96.75 248 LEU A O 1
ATOM 1896 N N . LEU A 1 249 ? -2.862 4.572 -14.507 1.00 98.00 249 LEU A N 1
ATOM 1897 C CA . LEU A 1 249 ? -2.358 3.227 -14.251 1.00 98.00 249 LEU A CA 1
ATOM 1898 C C . LEU A 1 249 ? -2.149 3.034 -12.750 1.00 98.00 249 LEU A C 1
ATOM 1900 O O . LEU A 1 249 ? -1.540 3.881 -12.100 1.00 98.00 249 LEU A O 1
ATOM 1904 N N . VAL A 1 250 ? -2.587 1.907 -12.194 1.00 98.38 250 VAL A N 1
ATOM 1905 C CA . VAL A 1 250 ? -2.294 1.524 -10.807 1.00 98.38 250 VAL A CA 1
ATOM 1906 C C . VAL A 1 250 ? -0.904 0.895 -10.747 1.00 98.38 250 VAL A C 1
ATOM 1908 O O . VAL A 1 250 ? -0.643 -0.124 -11.388 1.00 98.38 250 VAL A O 1
ATOM 1911 N N . ASN A 1 251 ? -0.008 1.502 -9.969 1.00 96.44 251 ASN A N 1
ATOM 1912 C CA . ASN A 1 251 ? 1.378 1.062 -9.818 1.00 96.44 251 ASN A CA 1
ATOM 1913 C C . ASN A 1 251 ? 1.592 0.184 -8.576 1.00 96.44 251 ASN A C 1
ATOM 1915 O O . ASN A 1 251 ? 2.304 -0.811 -8.654 1.00 96.44 251 ASN A O 1
ATOM 1919 N N . GLU A 1 252 ? 1.021 0.550 -7.426 1.00 95.69 252 GLU A N 1
ATOM 1920 C CA . GLU A 1 252 ? 1.197 -0.193 -6.169 1.00 95.69 252 GLU A CA 1
ATOM 1921 C C . GLU A 1 252 ? 0.021 0.058 -5.218 1.00 95.69 252 GLU A C 1
ATOM 1923 O O . GLU A 1 252 ? -0.586 1.130 -5.238 1.00 95.69 252 GLU A O 1
ATOM 1928 N N . VAL A 1 253 ? -0.275 -0.908 -4.344 1.00 98.06 253 VAL A N 1
ATOM 1929 C CA . VAL A 1 253 ? -1.181 -0.722 -3.204 1.00 98.06 253 VAL A CA 1
ATOM 1930 C C . VAL A 1 253 ? -0.407 -0.998 -1.919 1.00 98.06 253 VAL A C 1
ATOM 1932 O O . VAL A 1 253 ? 0.287 -1.997 -1.808 1.00 98.06 253 VAL A O 1
ATOM 1935 N N . ASN A 1 254 ? -0.505 -0.101 -0.941 1.00 97.62 254 ASN A N 1
ATOM 1936 C CA . ASN A 1 254 ? 0.307 -0.107 0.273 1.00 97.62 254 ASN A CA 1
ATOM 1937 C C . ASN A 1 254 ? -0.571 -0.485 1.479 1.00 97.62 254 ASN A C 1
ATOM 1939 O O . ASN A 1 254 ? -1.447 0.309 1.836 1.00 97.62 254 ASN A O 1
ATOM 1943 N N . PRO A 1 255 ? -0.341 -1.634 2.147 1.00 96.56 255 PRO A N 1
ATOM 1944 C CA . PRO A 1 255 ? -1.229 -2.131 3.202 1.00 96.56 255 PRO A CA 1
ATOM 1945 C C . PRO A 1 255 ? -1.034 -1.416 4.545 1.00 96.56 255 PRO A C 1
ATOM 1947 O O . PRO A 1 255 ? -1.919 -1.425 5.390 1.00 96.56 255 PRO A O 1
ATOM 1950 N N . THR A 1 256 ? 0.114 -0.774 4.755 1.00 96.44 256 THR A N 1
ATOM 1951 C CA . THR A 1 256 ? 0.390 0.030 5.951 1.00 96.44 256 THR A CA 1
ATOM 1952 C C . THR A 1 256 ? 0.686 1.457 5.512 1.00 96.44 256 THR A C 1
ATOM 1954 O O . THR A 1 256 ? 1.815 1.939 5.601 1.00 96.44 256 THR A O 1
ATOM 1957 N N . VAL A 1 257 ? -0.336 2.121 4.965 1.00 96.75 257 VAL A N 1
ATOM 1958 C CA . VAL A 1 257 ? -0.192 3.455 4.372 1.00 96.75 257 VAL A CA 1
ATOM 1959 C C . VAL A 1 257 ? 0.327 4.474 5.386 1.00 96.75 257 VAL A C 1
ATOM 1961 O O . VAL A 1 257 ? -0.146 4.558 6.524 1.00 96.75 257 VAL A O 1
ATOM 1964 N N . GLU A 1 258 ? 1.326 5.241 4.959 1.00 96.31 258 GLU A N 1
ATOM 1965 C CA . GLU A 1 258 ? 1.781 6.455 5.630 1.00 96.31 258 GLU A CA 1
ATOM 1966 C C . GLU A 1 258 ? 0.973 7.625 5.072 1.00 96.31 258 GLU A C 1
ATOM 1968 O O . GLU A 1 258 ? 0.972 7.861 3.861 1.00 96.31 258 GLU A O 1
ATOM 1973 N N . PHE A 1 259 ? 0.254 8.326 5.949 1.00 97.00 259 PHE A N 1
ATOM 1974 C CA . PHE A 1 259 ? -0.699 9.366 5.560 1.00 97.00 259 PHE A CA 1
ATOM 1975 C C . PHE A 1 259 ? -0.320 10.759 6.070 1.00 97.00 259 PHE A C 1
ATOM 1977 O O . PHE A 1 259 ? -1.037 11.712 5.782 1.00 97.00 259 PHE A O 1
ATOM 1984 N N . LYS A 1 260 ? 0.833 10.926 6.739 1.00 96.25 260 LYS A N 1
ATOM 1985 C CA . LYS A 1 260 ? 1.316 12.249 7.169 1.00 96.25 260 LYS A CA 1
ATOM 1986 C C . LYS A 1 260 ? 1.346 13.267 6.034 1.00 96.25 260 LYS A C 1
ATOM 1988 O O . LYS A 1 260 ? 0.812 14.362 6.182 1.00 96.25 260 LYS A O 1
ATOM 1993 N N . GLY A 1 261 ? 1.946 12.898 4.901 1.00 94.19 261 GLY A N 1
ATOM 1994 C CA . GLY A 1 261 ? 2.029 13.782 3.736 1.00 94.19 261 GLY A CA 1
ATOM 1995 C C . GLY A 1 261 ? 0.650 14.153 3.187 1.00 94.19 261 GLY A C 1
ATOM 1996 O O . GLY A 1 261 ? 0.419 15.312 2.859 1.00 94.19 261 GLY A O 1
ATOM 1997 N N . ALA A 1 262 ? -0.282 13.193 3.160 1.00 96.06 262 ALA A N 1
ATOM 1998 C CA . ALA A 1 262 ? -1.646 13.424 2.697 1.00 96.06 262 ALA A CA 1
ATOM 1999 C C . ALA A 1 262 ? -2.413 14.364 3.636 1.00 96.06 262 ALA A C 1
ATOM 2001 O O . ALA A 1 262 ? -2.951 15.368 3.176 1.00 96.06 262 ALA A O 1
ATOM 2002 N N . SER A 1 263 ? -2.395 14.104 4.946 1.00 97.06 263 SER A N 1
ATOM 2003 C CA . SER A 1 263 ? -3.039 14.962 5.947 1.00 97.06 263 SER A CA 1
ATOM 2004 C C . SER A 1 263 ? -2.478 16.380 5.957 1.00 97.06 263 SER A C 1
ATOM 2006 O O . SER A 1 263 ? -3.242 17.335 6.006 1.00 97.06 263 SER A O 1
ATOM 2008 N N . GLN A 1 264 ? -1.154 16.541 5.881 1.00 96.00 264 GLN A N 1
ATOM 2009 C CA . GLN A 1 264 ? -0.531 17.867 5.904 1.00 96.00 264 GLN A CA 1
ATOM 2010 C C . GLN A 1 264 ? -0.823 18.678 4.641 1.00 96.00 264 GLN A C 1
ATOM 2012 O O . GLN A 1 264 ? -1.079 19.872 4.744 1.00 96.00 264 GLN A O 1
ATOM 2017 N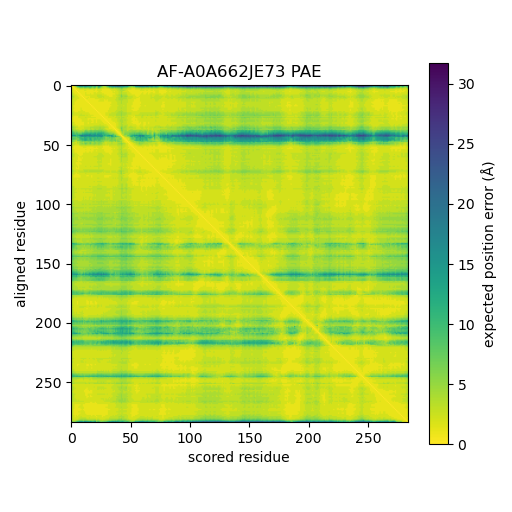 N . ALA A 1 265 ? -0.793 18.046 3.465 1.00 96.25 265 ALA A N 1
ATOM 2018 C CA . ALA A 1 265 ? -1.058 18.742 2.212 1.00 96.25 265 ALA A CA 1
ATOM 2019 C C . ALA A 1 265 ? -2.540 19.119 2.074 1.00 96.25 265 ALA A C 1
ATOM 2021 O O . ALA A 1 265 ? -2.850 20.231 1.662 1.00 96.25 265 ALA A O 1
ATOM 2022 N N . THR A 1 266 ? -3.451 18.203 2.418 1.00 97.00 266 THR A N 1
ATOM 2023 C CA . THR A 1 266 ? -4.898 18.364 2.175 1.00 97.00 266 THR A CA 1
ATOM 2024 C C . THR A 1 266 ? -5.666 18.992 3.338 1.00 97.00 266 THR A C 1
ATOM 2026 O O . THR A 1 266 ? -6.782 19.460 3.140 1.00 97.00 266 THR A O 1
ATOM 2029 N N . GLY A 1 267 ? -5.109 18.978 4.552 1.00 97.31 267 GLY A N 1
ATOM 2030 C CA . GLY A 1 267 ? -5.814 19.363 5.777 1.00 97.31 267 GLY A CA 1
ATOM 2031 C C . GLY A 1 267 ? -6.824 18.324 6.282 1.00 97.31 267 GLY A C 1
ATOM 2032 O O . GLY A 1 267 ? -7.487 18.570 7.287 1.00 97.31 267 GLY A O 1
ATOM 2033 N N . VAL A 1 268 ? -6.949 17.165 5.625 1.00 97.88 268 VAL A N 1
ATOM 2034 C CA . VAL A 1 268 ? -7.899 16.117 6.021 1.00 97.88 268 VAL A CA 1
ATOM 2035 C C . VAL A 1 268 ? -7.415 15.356 7.263 1.00 97.88 268 VAL A C 1
ATOM 2037 O O . VAL A 1 268 ? -6.279 14.862 7.311 1.00 97.88 268 VAL A O 1
ATOM 2040 N N . ASP A 1 269 ? -8.312 15.181 8.243 1.00 98.25 269 ASP A N 1
ATOM 2041 C CA . ASP A 1 269 ? -8.115 14.300 9.406 1.00 98.25 269 ASP A CA 1
ATOM 2042 C C . ASP A 1 269 ? -8.260 12.818 9.011 1.00 98.25 269 ASP A C 1
ATOM 2044 O O . ASP A 1 269 ? -9.251 12.149 9.308 1.00 98.25 269 ASP A O 1
ATOM 2048 N N . VAL A 1 270 ? -7.247 12.299 8.312 1.00 98.62 270 VAL A N 1
ATOM 2049 C CA . VAL A 1 270 ? -7.194 10.893 7.884 1.00 98.62 270 VAL A CA 1
ATOM 2050 C C . VAL A 1 270 ? -7.215 9.946 9.087 1.00 98.62 270 VAL A C 1
ATOM 2052 O O . VAL A 1 270 ? -7.860 8.903 9.029 1.00 98.62 270 VAL A O 1
ATOM 2055 N N . ALA A 1 271 ? -6.555 10.302 10.194 1.00 98.75 271 ALA A N 1
ATOM 2056 C CA . ALA A 1 271 ? -6.583 9.489 11.408 1.00 98.75 271 ALA A CA 1
ATOM 2057 C C . ALA A 1 271 ? -8.008 9.390 11.973 1.00 98.75 271 ALA A C 1
ATOM 2059 O O . ALA A 1 271 ? -8.465 8.291 12.273 1.00 98.75 271 ALA A O 1
ATOM 2060 N N . GLY A 1 272 ? -8.731 10.512 12.039 1.00 98.62 272 GLY A N 1
ATOM 2061 C CA . GLY A 1 272 ? -10.145 10.556 12.412 1.00 98.62 272 GLY A CA 1
ATOM 2062 C C . GLY A 1 272 ? -11.018 9.657 11.541 1.00 98.62 272 GLY A C 1
ATOM 2063 O O . GLY A 1 272 ? -11.824 8.904 12.081 1.00 98.62 272 GLY A O 1
ATOM 2064 N N . LYS A 1 273 ? -10.799 9.667 10.221 1.00 98.69 273 LYS A N 1
ATOM 2065 C CA . LYS A 1 273 ? -11.494 8.785 9.270 1.00 98.69 273 LYS A CA 1
ATOM 2066 C C . LYS A 1 273 ? -11.201 7.301 9.493 1.00 98.69 273 LYS A C 1
ATOM 2068 O O . LYS A 1 273 ? -12.109 6.481 9.437 1.00 98.69 273 LYS A O 1
ATOM 2073 N N . VAL A 1 274 ? -9.953 6.942 9.800 1.00 98.75 274 VAL A N 1
ATOM 2074 C CA . VAL A 1 274 ? -9.603 5.555 10.154 1.00 98.75 274 VAL A CA 1
ATOM 2075 C C . VAL A 1 274 ? -10.291 5.126 11.450 1.00 98.75 274 VAL A C 1
ATOM 2077 O O . VAL A 1 274 ? -10.816 4.019 11.512 1.00 98.75 274 VAL A O 1
ATOM 2080 N N . ILE A 1 275 ? -10.321 5.978 12.479 1.00 98.50 275 ILE A N 1
ATOM 2081 C CA . ILE A 1 275 ? -11.001 5.656 13.744 1.00 98.50 275 ILE A CA 1
ATOM 2082 C C . ILE A 1 275 ? -12.516 5.542 13.557 1.00 98.50 275 ILE A C 1
ATOM 2084 O O . ILE A 1 275 ? -13.110 4.596 14.064 1.00 98.50 275 ILE A O 1
ATOM 2088 N N . GLU A 1 276 ? -13.130 6.448 12.796 1.00 98.19 276 GLU A N 1
ATOM 2089 C CA . GLU A 1 276 ? -14.544 6.367 12.410 1.00 98.19 276 GLU A CA 1
ATOM 2090 C C . GLU A 1 276 ? -14.864 5.018 11.753 1.00 98.19 276 GLU A C 1
ATOM 2092 O O . GLU A 1 276 ? -15.796 4.327 12.160 1.00 98.19 276 GLU A O 1
ATOM 2097 N N . TYR A 1 277 ? -14.022 4.578 10.821 1.00 98.44 277 TYR A N 1
ATOM 2098 C CA . TYR A 1 277 ? -14.170 3.270 10.197 1.00 98.44 277 TYR A CA 1
ATOM 2099 C C . TYR A 1 277 ? -14.021 2.106 11.194 1.00 98.44 277 TYR A C 1
ATOM 2101 O O . TYR A 1 277 ? -14.797 1.150 11.157 1.00 98.44 277 TYR A O 1
ATOM 2109 N N . LEU A 1 278 ? -13.068 2.178 12.131 1.00 98.00 278 LEU A N 1
ATOM 2110 C CA . LEU A 1 278 ? -12.928 1.161 13.181 1.00 98.00 278 LEU A CA 1
ATOM 2111 C C . LEU A 1 278 ? -14.161 1.091 14.092 1.00 98.00 278 LEU A C 1
ATOM 2113 O O . LEU A 1 278 ? -14.569 -0.010 14.458 1.00 98.00 278 LEU A O 1
ATOM 2117 N N . GLU A 1 279 ? -14.771 2.228 14.435 1.00 96.69 279 GLU A N 1
ATOM 2118 C CA . GLU A 1 279 ? -16.017 2.282 15.211 1.00 96.69 279 GLU A CA 1
ATOM 2119 C C . GLU A 1 279 ? -17.166 1.574 14.486 1.00 96.69 279 GLU A C 1
ATOM 2121 O O . GLU A 1 279 ? -17.943 0.852 15.111 1.00 96.69 279 GLU A O 1
ATOM 2126 N N . GLU A 1 280 ? -17.292 1.781 13.174 1.00 96.12 280 GLU A N 1
ATOM 2127 C CA . GLU A 1 280 ? -18.304 1.118 12.351 1.00 96.12 280 GLU A CA 1
ATOM 2128 C C . GLU A 1 280 ? -18.077 -0.388 12.272 1.00 96.12 280 GLU A C 1
ATOM 2130 O O . GLU A 1 280 ? -19.027 -1.161 12.405 1.00 96.12 280 GLU A O 1
ATOM 2135 N N . VAL A 1 281 ? -16.826 -0.813 12.082 1.00 95.75 281 VAL A N 1
ATOM 2136 C CA . VAL A 1 281 ? -16.469 -2.232 12.024 1.00 95.75 281 VAL A CA 1
ATOM 2137 C C . VAL A 1 281 ? -16.691 -2.915 13.371 1.00 95.75 281 VAL A C 1
ATOM 2139 O O . VAL A 1 281 ? -17.209 -4.025 13.395 1.00 95.75 281 VAL A O 1
ATOM 2142 N N . ALA A 1 282 ? -16.355 -2.263 14.486 1.00 93.12 282 ALA A N 1
ATOM 2143 C CA . ALA A 1 282 ? -16.488 -2.836 15.826 1.00 93.12 282 ALA A CA 1
ATOM 2144 C C . ALA A 1 282 ? -17.952 -3.012 16.284 1.00 93.12 282 ALA A C 1
ATOM 2146 O O . ALA A 1 282 ? -18.208 -3.732 17.248 1.00 93.12 282 ALA A O 1
ATOM 2147 N N . LYS A 1 283 ? -18.908 -2.345 15.622 1.00 89.19 283 LYS A N 1
ATOM 2148 C CA . LYS A 1 283 ? -20.355 -2.482 15.874 1.00 89.19 283 LYS A CA 1
ATOM 2149 C C . LYS A 1 283 ? -21.001 -3.654 15.127 1.00 89.19 283 LYS A C 1
ATOM 2151 O O . LYS A 1 283 ? -22.139 -3.990 15.451 1.00 89.19 283 LYS A O 1
ATOM 2156 N N . ARG A 1 284 ? -20.332 -4.204 14.109 1.00 79.44 284 ARG A N 1
ATOM 2157 C CA . ARG A 1 284 ? -20.823 -5.323 13.289 1.00 79.44 284 ARG A CA 1
ATOM 2158 C C . ARG A 1 284 ? -20.460 -6.657 13.927 1.00 79.44 284 ARG A C 1
ATOM 2160 O O . ARG A 1 284 ? -21.304 -7.571 13.828 1.00 79.44 284 ARG A O 1
#